Protein AF-A0A9D7U799-F1 (afdb_monomer_lite)

Sequence (284 aa):
MPNLIISINARRAFGLLGNRARGSESGRLLLNALESVISGKNPSDGIIWNCNDDTSLGSTAHAGPAIAALSMASSSGPVGGSIAGTAITVTWATSDTASSTALVAAIKANTSANRKVTATNMAMRVTLASVTAGQFIDICNTRFTAMSGTPVEYGQFDISGNDTADALSLATAINRHPSMAMRYRALSSAGLVYVFPTTDRSGNVSGTKFEAITNPGGFATFTINTAVLTAGAVTAVIAAVPGDIGTEVRLTASGINVTAVTNGTAGFLGLATGGGILPQFLLP

Radius of gyration: 21.28 Å; chains: 1; bounding box: 63×51×46 Å

pLDDT: mean 71.94, std 21.37, range [23.75, 97.5]

Foldseek 3Di:
DWDKDKDWAFPDDDPPPDPPDDDPRVVVVVVVVVVCPVVVVTDTPDIDIDTDPQAFPPFDFDFFWFKWKKFFDPFAAWWFWAFLNRDQTDGDDPDLLVRLVVSQVRQCPDPVRVVWKHKDQWKWKKFAAPDDFQFWKQALNQIAGEDDDDDGDQNYFHPVDHLQNRLLRVQLSQCRHPVRVHQWHWATAPRMIIIDGRDDDDQPPPDDSRFFIDRPVPDPSMDGPGGGTDGDSMMMITTPFTDDSRQGRQTDIDGDRIDISDPGGSHPSPVHPHHDDDPPPPDD

Secondary structure (DSSP, 8-state):
--EEEEEEEESSPPP---TT--THHHHHHHHHHHHHHHTTSS-EEEEEEEEE----SSS-PPP---EEEEEEEEEEEEEEEEETTEEEEEE--SSHHHHHHHHHHHHHH-TTTTTTEEEEEEEEEEEE-S--TT-EEEETTEEEEEESSS--STTEEE-SS-HHHHHHHHHHHHHH-TTTTTTEEEEEETTEEEEEESS---TT--S-GGGBEE-TT--TTEEEEEEEEEEEEEEEEEESSSSTTS----EEEEEEEEEESSSS----SS-S------------

Structure (mmCIF, N/CA/C/O backbone):
data_AF-A0A9D7U799-F1
#
_entry.id   AF-A0A9D7U799-F1
#
loop_
_atom_site.group_PDB
_atom_site.id
_atom_site.type_symbol
_atom_site.label_atom_id
_atom_site.label_alt_id
_atom_site.label_comp_id
_atom_site.label_asym_id
_atom_site.label_entity_id
_atom_site.label_seq_id
_atom_site.pdbx_PDB_ins_code
_atom_site.Cartn_x
_atom_site.Cartn_y
_atom_site.Cartn_z
_atom_site.occupancy
_atom_site.B_iso_or_equiv
_atom_site.auth_seq_id
_atom_site.auth_comp_id
_atom_site.auth_asym_id
_atom_site.auth_atom_id
_atom_site.pdbx_PDB_model_num
ATOM 1 N N . MET A 1 1 ? 28.474 2.130 -0.287 1.00 31.95 1 MET A N 1
ATOM 2 C CA . MET A 1 1 ? 28.063 3.263 0.574 1.00 31.95 1 MET A CA 1
ATOM 3 C C . MET A 1 1 ? 27.238 4.180 -0.305 1.00 31.95 1 MET A C 1
ATOM 5 O O . MET A 1 1 ? 27.734 4.481 -1.384 1.00 31.95 1 MET A O 1
ATOM 9 N N . PRO A 1 2 ? 26.010 4.563 0.079 1.00 35.88 2 PRO A N 1
ATOM 10 C CA . PRO A 1 2 ? 25.218 5.470 -0.736 1.00 35.88 2 PRO A CA 1
ATOM 11 C C . PRO A 1 2 ? 25.961 6.800 -0.858 1.00 35.88 2 PRO A C 1
ATOM 13 O O . PRO A 1 2 ? 26.297 7.430 0.148 1.00 35.88 2 PRO A O 1
ATOM 16 N N . ASN A 1 3 ? 26.254 7.197 -2.091 1.00 38.88 3 ASN A N 1
ATOM 17 C CA . ASN A 1 3 ? 26.921 8.458 -2.363 1.00 38.88 3 ASN A CA 1
ATOM 18 C C . ASN A 1 3 ? 25.848 9.524 -2.569 1.00 38.88 3 ASN A C 1
ATOM 20 O O . ASN A 1 3 ? 25.065 9.484 -3.520 1.00 38.88 3 ASN A O 1
ATOM 24 N N . LEU A 1 4 ? 25.804 10.479 -1.644 1.00 39.19 4 LEU A N 1
ATOM 25 C CA . LEU A 1 4 ? 24.999 11.682 -1.778 1.00 39.19 4 LEU A CA 1
ATOM 26 C C . LEU A 1 4 ? 25.782 12.693 -2.617 1.00 39.19 4 LEU A C 1
ATOM 28 O O . LEU A 1 4 ? 26.724 13.309 -2.119 1.00 39.19 4 LEU A O 1
ATOM 32 N N . ILE A 1 5 ? 25.389 12.865 -3.880 1.00 47.06 5 ILE A N 1
ATOM 33 C CA . ILE A 1 5 ? 25.956 13.895 -4.753 1.00 47.06 5 ILE A CA 1
ATOM 34 C C . ILE A 1 5 ? 24.930 15.014 -4.878 1.00 47.06 5 ILE A C 1
ATOM 36 O O . ILE A 1 5 ? 23.844 14.841 -5.435 1.00 47.06 5 ILE A O 1
ATOM 40 N N . ILE A 1 6 ? 25.290 16.175 -4.341 1.00 47.44 6 ILE A N 1
ATOM 41 C CA . ILE A 1 6 ? 24.516 17.404 -4.478 1.00 47.44 6 ILE A CA 1
ATOM 42 C C . ILE A 1 6 ? 25.317 18.324 -5.387 1.00 47.44 6 ILE A C 1
ATOM 44 O O . ILE A 1 6 ? 26.397 18.789 -5.021 1.00 47.44 6 ILE A O 1
ATOM 48 N N . SER A 1 7 ? 24.791 18.566 -6.583 1.00 53.12 7 SER A N 1
ATOM 49 C CA . SER A 1 7 ? 25.391 19.477 -7.551 1.00 53.12 7 SER A CA 1
ATOM 50 C C . SER A 1 7 ? 24.577 20.761 -7.585 1.00 53.12 7 SER A C 1
ATOM 52 O O . SER A 1 7 ? 23.393 20.759 -7.926 1.00 53.12 7 SER A O 1
ATOM 54 N N . ILE A 1 8 ? 25.221 21.867 -7.218 1.00 49.84 8 ILE A N 1
ATOM 55 C CA . ILE A 1 8 ? 24.608 23.193 -7.239 1.00 49.84 8 ILE A CA 1
ATOM 56 C C . ILE A 1 8 ? 25.281 24.006 -8.337 1.00 49.84 8 ILE A C 1
ATOM 58 O O . ILE A 1 8 ? 26.472 24.303 -8.248 1.00 49.84 8 ILE A O 1
ATOM 62 N N . ASN A 1 9 ? 24.515 24.378 -9.362 1.00 46.88 9 ASN A N 1
ATOM 63 C CA . ASN A 1 9 ? 24.995 25.269 -10.409 1.00 46.88 9 ASN A CA 1
ATOM 64 C C . ASN A 1 9 ? 24.630 26.713 -10.041 1.00 46.88 9 ASN A C 1
ATOM 66 O O . ASN A 1 9 ? 23.517 27.184 -10.295 1.00 46.88 9 ASN A O 1
ATOM 70 N N . ALA A 1 10 ? 25.548 27.388 -9.352 1.00 44.78 10 ALA A N 1
ATOM 71 C CA . ALA A 1 10 ? 25.373 28.771 -8.929 1.00 44.78 10 ALA A CA 1
ATOM 72 C C . ALA A 1 10 ? 26.117 29.725 -9.866 1.00 44.78 10 ALA A C 1
ATOM 74 O O . ALA A 1 10 ? 27.271 29.493 -10.222 1.00 44.78 10 ALA A O 1
ATOM 75 N N . ARG A 1 11 ? 25.487 30.860 -10.197 1.00 36.62 11 ARG A N 1
ATOM 76 C CA . ARG A 1 11 ? 26.102 31.902 -11.043 1.00 36.62 11 ARG A CA 1
ATOM 77 C C . ARG A 1 11 ? 27.244 32.656 -10.350 1.00 36.62 11 ARG A C 1
ATOM 79 O O . ARG A 1 11 ? 27.932 33.455 -10.978 1.00 36.62 11 ARG A O 1
ATOM 86 N N . ARG A 1 12 ? 27.433 32.436 -9.046 1.00 39.09 12 ARG A N 1
ATOM 87 C CA . ARG A 1 12 ? 28.541 32.960 -8.239 1.00 39.09 12 ARG A CA 1
ATOM 88 C C . ARG A 1 12 ? 29.152 31.814 -7.445 1.00 39.09 12 ARG A C 1
ATOM 90 O O . ARG A 1 12 ? 28.419 30.967 -6.941 1.00 39.09 12 ARG A O 1
ATOM 97 N N . ALA A 1 13 ? 30.479 31.803 -7.322 1.00 46.97 13 ALA A N 1
ATOM 98 C CA . ALA A 1 13 ? 31.172 30.807 -6.518 1.00 46.97 13 ALA A CA 1
ATOM 99 C C . ALA A 1 13 ? 30.652 30.852 -5.075 1.00 46.97 13 ALA A C 1
ATOM 101 O O . ALA A 1 13 ? 30.621 31.919 -4.455 1.00 46.97 13 ALA A O 1
ATOM 102 N N . PHE A 1 14 ? 30.257 29.697 -4.537 1.00 47.00 14 PHE A N 1
ATOM 103 C CA . PHE A 1 14 ? 30.087 29.559 -3.097 1.00 47.00 14 PHE A CA 1
ATOM 104 C C . PHE A 1 14 ? 31.439 29.886 -2.461 1.00 47.00 14 PHE A C 1
ATOM 106 O O . PHE A 1 14 ? 32.456 29.306 -2.845 1.00 47.00 14 PHE A O 1
ATOM 113 N N . GLY A 1 15 ? 31.473 30.860 -1.546 1.00 50.28 15 GLY A N 1
ATOM 114 C CA . GLY A 1 15 ? 32.688 31.164 -0.790 1.00 50.28 15 GLY A CA 1
ATOM 115 C C . GLY A 1 15 ? 33.270 29.877 -0.199 1.00 50.28 15 GLY A C 1
ATOM 116 O O . GLY A 1 15 ? 32.505 28.970 0.123 1.00 50.28 15 GLY A O 1
ATOM 117 N N . LEU A 1 16 ? 34.605 29.791 -0.121 1.00 45.38 16 LEU A N 1
ATOM 118 C CA . LEU A 1 16 ? 35.361 28.600 0.291 1.00 45.38 16 LEU A CA 1
ATOM 119 C C . LEU A 1 16 ? 34.629 27.814 1.390 1.00 45.38 16 LEU A C 1
ATOM 121 O O . LEU A 1 16 ? 34.637 28.209 2.557 1.00 45.38 16 LEU A O 1
ATOM 125 N N . LEU A 1 17 ? 34.015 26.689 1.012 1.00 50.12 17 LEU A N 1
ATOM 126 C CA . LEU A 1 17 ? 33.592 25.661 1.955 1.00 50.12 17 LEU A CA 1
ATOM 127 C C . LEU A 1 17 ? 34.883 25.137 2.576 1.00 50.12 17 LEU A C 1
ATOM 129 O O . LEU A 1 17 ? 35.598 24.341 1.972 1.00 50.12 17 LEU A O 1
ATOM 133 N N . GLY A 1 18 ? 35.264 25.706 3.718 1.00 43.59 18 GLY A N 1
ATOM 134 C CA . GLY A 1 18 ? 36.540 25.404 4.345 1.00 43.59 18 GLY A CA 1
ATOM 135 C C . GLY A 1 18 ? 36.681 23.897 4.544 1.00 43.59 18 GLY A C 1
ATOM 136 O O . GLY A 1 18 ? 35.772 23.254 5.067 1.00 43.59 18 GLY A O 1
ATOM 137 N N . ASN A 1 19 ? 37.846 23.351 4.185 1.00 44.44 19 ASN A N 1
ATOM 138 C CA . ASN A 1 19 ? 38.247 21.943 4.344 1.00 44.44 19 ASN A CA 1
ATOM 139 C C . ASN A 1 19 ? 38.256 21.435 5.813 1.00 44.44 19 ASN A C 1
ATOM 141 O O . ASN A 1 19 ? 38.946 20.469 6.133 1.00 44.44 19 ASN A O 1
ATOM 145 N N . ARG A 1 20 ? 37.555 22.103 6.738 1.00 43.03 20 ARG A N 1
ATOM 146 C CA . ARG A 1 20 ? 37.563 21.840 8.182 1.00 43.03 20 ARG A CA 1
ATOM 147 C C . ARG A 1 20 ? 36.232 21.338 8.744 1.00 43.03 20 ARG A C 1
ATOM 149 O O . ARG A 1 20 ? 36.233 20.862 9.872 1.00 43.03 20 ARG A O 1
ATOM 156 N N . ALA A 1 21 ? 35.131 21.384 7.994 1.00 46.38 21 ALA A N 1
ATOM 157 C CA . ALA A 1 21 ? 33.854 20.874 8.490 1.00 46.38 21 ALA A CA 1
ATOM 158 C C . ALA A 1 21 ? 33.808 19.341 8.371 1.00 46.38 21 ALA A C 1
ATOM 160 O O . ALA A 1 21 ? 33.786 18.802 7.261 1.00 46.38 21 ALA A O 1
ATOM 161 N N . ARG A 1 22 ? 33.791 18.638 9.509 1.00 43.69 22 ARG A N 1
ATOM 162 C CA . ARG A 1 22 ? 33.537 17.191 9.602 1.00 43.69 22 ARG A CA 1
ATOM 163 C C . ARG A 1 22 ? 32.250 16.952 10.395 1.00 43.69 22 ARG A C 1
ATOM 165 O O . ARG A 1 22 ? 32.046 17.562 11.437 1.00 43.69 22 ARG A O 1
ATOM 172 N N . GLY A 1 23 ? 31.414 16.022 9.936 1.00 51.38 23 GLY A N 1
ATOM 173 C CA . GLY A 1 23 ? 30.217 15.588 10.664 1.00 51.38 23 GLY A CA 1
ATOM 174 C C . GLY A 1 23 ? 29.032 16.555 10.551 1.00 51.38 23 GLY A C 1
ATOM 175 O O . GLY A 1 23 ? 28.716 17.043 9.466 1.00 51.38 23 GLY A O 1
ATOM 176 N N . SER A 1 24 ? 28.345 16.807 11.668 1.00 47.00 24 SER A N 1
ATOM 177 C CA . SER A 1 24 ? 27.106 17.605 11.732 1.00 47.00 24 SER A CA 1
ATOM 178 C C . SER A 1 24 ? 27.268 19.039 11.213 1.00 47.00 24 SER A C 1
ATOM 180 O O . SER A 1 24 ? 26.324 19.619 10.674 1.00 47.00 24 SER A O 1
ATOM 182 N N . GLU A 1 25 ? 28.474 19.595 11.299 1.00 46.69 25 GLU A N 1
ATOM 183 C CA . GLU A 1 25 ? 28.801 20.939 10.823 1.00 46.69 25 GLU A CA 1
ATOM 184 C C . GLU A 1 25 ? 28.765 21.044 9.290 1.00 46.69 25 GLU A C 1
ATOM 186 O O . GLU A 1 25 ? 28.248 22.021 8.745 1.00 46.69 25 GLU A O 1
ATOM 191 N N . SER A 1 26 ? 29.198 19.996 8.582 1.00 50.97 26 SER A N 1
ATOM 192 C CA . SER A 1 26 ? 29.085 19.894 7.120 1.00 50.97 26 SER A CA 1
ATOM 193 C C . SER A 1 26 ? 27.617 19.842 6.683 1.00 50.97 26 SER A C 1
ATOM 195 O O . SER A 1 26 ? 27.235 20.480 5.704 1.00 50.97 26 SER A O 1
ATOM 197 N N . GLY A 1 27 ? 26.777 19.136 7.449 1.00 55.16 27 GLY A N 1
ATOM 198 C CA . GLY A 1 27 ? 25.330 19.074 7.227 1.00 55.16 27 GLY A CA 1
ATOM 199 C C . GLY A 1 27 ? 24.650 20.427 7.432 1.00 55.16 27 GLY A C 1
ATOM 200 O O . GLY A 1 27 ? 23.831 20.837 6.615 1.00 55.16 27 GLY A O 1
ATOM 201 N N . ARG A 1 28 ? 25.039 21.174 8.470 1.00 59.66 28 ARG A N 1
ATOM 202 C CA . ARG A 1 28 ? 24.504 22.518 8.740 1.00 59.66 28 ARG A CA 1
ATOM 203 C C . ARG A 1 28 ? 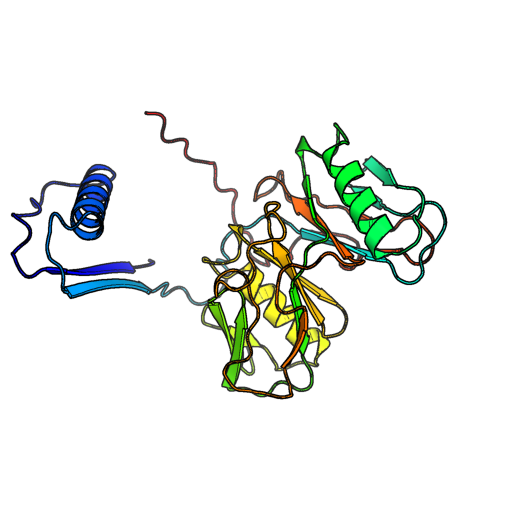24.876 23.520 7.646 1.00 59.66 28 ARG A C 1
ATOM 205 O O . ARG A 1 28 ? 24.041 24.318 7.232 1.00 59.66 28 ARG A O 1
ATOM 212 N N . LEU A 1 29 ? 26.110 23.454 7.146 1.00 61.44 29 LEU A N 1
ATOM 213 C CA . LEU A 1 29 ? 26.570 24.291 6.035 1.00 61.44 29 LEU A CA 1
ATOM 214 C C . LEU A 1 29 ? 25.841 23.964 4.728 1.00 61.44 29 LEU A C 1
ATOM 216 O O . LEU A 1 29 ? 25.443 24.880 4.011 1.00 61.44 29 LEU A O 1
ATOM 220 N N . LEU A 1 30 ? 25.611 22.679 4.451 1.00 65.44 30 LEU A N 1
ATOM 221 C CA . LEU A 1 30 ? 24.816 22.236 3.308 1.00 65.44 30 LEU A CA 1
ATOM 222 C C . LEU A 1 30 ? 23.363 22.724 3.404 1.00 65.44 30 LEU A C 1
ATOM 224 O O . LEU A 1 30 ? 22.840 23.267 2.434 1.00 65.44 30 LEU A O 1
ATOM 228 N N . LEU A 1 31 ? 22.724 22.575 4.566 1.00 69.12 31 LEU A N 1
ATOM 229 C CA . LEU A 1 31 ? 21.353 23.038 4.796 1.00 69.12 31 LEU A CA 1
ATOM 230 C C . LEU A 1 31 ? 21.233 24.554 4.608 1.00 69.12 31 LEU A C 1
ATOM 232 O O . LEU A 1 31 ? 20.351 25.001 3.881 1.00 69.12 31 LEU A O 1
ATOM 236 N N . ASN A 1 32 ? 22.170 25.332 5.156 1.00 68.06 32 ASN A N 1
ATOM 237 C CA . ASN A 1 32 ? 22.206 26.785 4.967 1.00 68.06 32 ASN A CA 1
ATOM 238 C C . ASN A 1 32 ? 22.434 27.176 3.495 1.00 68.06 32 ASN A C 1
ATOM 240 O O . ASN A 1 32 ? 21.878 28.166 3.017 1.00 68.06 32 ASN A O 1
ATOM 244 N N . ALA A 1 33 ? 23.249 26.415 2.757 1.00 64.19 33 ALA A N 1
ATOM 245 C CA . ALA A 1 33 ? 23.479 26.654 1.334 1.00 64.19 33 ALA A CA 1
ATOM 246 C C . ALA A 1 33 ? 22.220 26.365 0.500 1.00 64.19 33 ALA A C 1
ATOM 248 O O . ALA A 1 33 ? 21.862 27.175 -0.354 1.00 64.19 33 ALA A O 1
ATOM 249 N N . LEU A 1 34 ? 21.523 25.261 0.784 1.00 67.44 34 LEU A N 1
ATOM 250 C CA . LEU A 1 34 ? 20.247 24.913 0.153 1.00 67.44 34 LEU A CA 1
ATOM 251 C C . LEU A 1 34 ? 19.160 25.945 0.481 1.00 67.44 34 LEU A C 1
ATOM 253 O O . LEU A 1 34 ? 18.459 26.398 -0.420 1.00 67.44 34 LEU A O 1
ATOM 257 N N . GLU A 1 35 ? 19.063 26.384 1.736 1.00 71.19 35 GLU A N 1
ATOM 258 C CA . GLU A 1 35 ? 18.136 27.437 2.163 1.00 71.19 35 GLU A CA 1
ATOM 259 C C . GLU A 1 35 ? 18.428 28.770 1.460 1.00 71.19 35 GLU A C 1
ATOM 261 O O . GLU A 1 35 ? 17.511 29.445 0.992 1.00 71.19 35 GLU A O 1
ATOM 266 N N . SER A 1 36 ? 19.702 29.146 1.316 1.00 62.25 36 SER A N 1
ATOM 267 C CA . SER A 1 36 ? 20.110 30.358 0.592 1.00 62.25 36 SER A CA 1
ATOM 268 C C . SER A 1 36 ? 19.733 30.311 -0.894 1.00 62.25 36 SER A C 1
ATOM 270 O O . SER A 1 36 ? 19.358 31.328 -1.480 1.00 62.25 36 SER A O 1
ATOM 272 N N . VAL A 1 37 ? 19.798 29.128 -1.508 1.00 59.31 37 VAL A N 1
ATOM 273 C CA . VAL A 1 37 ? 19.367 28.927 -2.895 1.00 59.31 37 VAL A CA 1
ATOM 274 C C . VAL A 1 37 ? 17.838 28.980 -3.018 1.00 59.31 37 VAL A C 1
ATOM 276 O O . VAL A 1 37 ? 17.324 29.716 -3.857 1.00 59.31 37 VAL A O 1
ATOM 279 N N . ILE A 1 38 ? 17.096 28.277 -2.155 1.00 62.78 38 ILE A N 1
ATOM 280 C CA . ILE A 1 38 ? 15.619 28.257 -2.167 1.00 62.78 38 ILE A CA 1
ATOM 281 C C . ILE A 1 38 ? 15.034 29.644 -1.867 1.00 62.78 38 ILE A C 1
ATOM 283 O O . ILE A 1 38 ? 14.057 30.056 -2.487 1.00 62.78 38 ILE A O 1
ATOM 287 N N . SER A 1 39 ? 15.640 30.388 -0.940 1.00 67.31 39 SER A N 1
ATOM 288 C CA . SER A 1 39 ? 15.206 31.743 -0.567 1.00 67.31 39 SER A CA 1
ATOM 289 C C . SER A 1 39 ? 15.573 32.820 -1.596 1.00 67.31 39 SER A C 1
ATOM 291 O O . SER A 1 39 ? 15.293 33.996 -1.369 1.00 67.31 39 SER A O 1
ATOM 293 N N . GLY A 1 40 ? 16.219 32.452 -2.711 1.00 57.06 40 GLY A N 1
ATOM 294 C CA . GLY A 1 40 ? 16.618 33.380 -3.772 1.00 57.06 40 GLY A CA 1
ATOM 295 C C . GLY A 1 40 ? 17.780 34.307 -3.404 1.00 57.06 40 GLY A C 1
ATOM 296 O O . GLY A 1 40 ? 18.160 35.158 -4.207 1.00 57.06 40 GLY A O 1
ATOM 297 N N . LYS A 1 41 ? 18.381 34.141 -2.216 1.00 64.06 41 LYS A N 1
ATOM 298 C CA . LYS A 1 41 ? 19.575 34.890 -1.789 1.00 64.06 41 LYS A CA 1
ATOM 299 C C . LYS A 1 41 ? 20.790 34.549 -2.651 1.00 64.06 41 LYS A C 1
ATOM 301 O O . LYS A 1 41 ? 21.628 35.416 -2.888 1.00 64.06 41 LYS A O 1
ATOM 306 N N . ASN A 1 42 ? 20.857 33.316 -3.154 1.00 60.50 42 ASN A N 1
ATOM 307 C CA . ASN A 1 42 ? 21.825 32.892 -4.159 1.00 60.50 42 ASN A CA 1
ATOM 308 C C . ASN A 1 42 ? 21.118 32.563 -5.485 1.00 60.50 42 ASN A C 1
ATOM 310 O O . ASN A 1 42 ? 20.394 31.570 -5.544 1.00 60.50 42 ASN A O 1
ATOM 314 N N . PRO A 1 43 ? 21.348 33.336 -6.563 1.00 52.38 43 PRO A N 1
ATOM 315 C CA . PRO A 1 43 ? 20.796 33.021 -7.875 1.00 52.38 43 PRO A CA 1
ATOM 316 C C . PRO A 1 43 ? 21.472 31.764 -8.445 1.00 52.38 43 PRO A C 1
ATOM 318 O O . PRO A 1 43 ? 22.646 31.786 -8.833 1.00 52.38 43 PRO A O 1
ATOM 321 N N . SER A 1 44 ? 20.723 30.664 -8.482 1.00 49.81 44 SER A N 1
ATOM 322 C CA . SER A 1 44 ? 21.126 29.391 -9.087 1.00 49.81 44 SER A CA 1
ATOM 323 C C . SER A 1 44 ? 20.233 29.054 -10.272 1.00 49.81 44 SER A C 1
ATOM 325 O O . SER A 1 44 ? 19.025 29.275 -10.202 1.00 49.81 44 SER A O 1
ATOM 327 N N . ASP A 1 45 ? 20.800 28.437 -11.303 1.00 46.28 45 ASP A N 1
ATOM 328 C CA . ASP A 1 45 ? 20.027 27.979 -12.465 1.00 46.28 45 ASP A CA 1
ATOM 329 C C . ASP A 1 45 ? 19.342 26.621 -12.222 1.00 46.28 45 ASP A C 1
ATOM 331 O O . ASP A 1 45 ? 18.429 26.244 -12.953 1.00 46.28 45 ASP A O 1
ATOM 335 N N . GLY A 1 46 ? 19.733 25.902 -11.164 1.00 45.91 46 GLY A N 1
ATOM 336 C CA . GLY A 1 46 ? 19.071 24.678 -10.718 1.00 45.91 46 GLY A CA 1
ATOM 337 C C . GLY A 1 46 ? 19.825 23.955 -9.599 1.00 45.91 46 GLY A C 1
ATOM 338 O O . GLY A 1 46 ? 21.028 24.151 -9.407 1.00 45.91 46 GLY A O 1
ATOM 339 N N . ILE A 1 47 ? 19.105 23.097 -8.873 1.00 45.22 47 ILE A N 1
ATOM 340 C CA . ILE A 1 47 ? 19.662 22.116 -7.932 1.00 45.22 47 ILE A CA 1
ATOM 341 C C . ILE A 1 47 ? 19.375 20.727 -8.498 1.00 45.22 47 ILE A C 1
ATOM 343 O O . ILE A 1 47 ? 18.226 20.420 -8.820 1.00 45.22 47 ILE A O 1
ATOM 347 N N . ILE A 1 48 ? 20.404 19.884 -8.582 1.00 45.41 48 ILE A N 1
ATOM 348 C CA . ILE A 1 48 ? 20.268 18.472 -8.947 1.00 45.41 48 ILE A CA 1
ATOM 349 C C . ILE A 1 48 ? 20.760 17.638 -7.762 1.00 45.41 48 ILE A C 1
ATOM 351 O O . ILE A 1 48 ? 21.893 17.802 -7.303 1.00 45.41 48 ILE A O 1
ATOM 355 N N . TRP A 1 49 ? 19.897 16.757 -7.257 1.00 41.09 49 TRP A N 1
ATOM 356 C CA . TRP A 1 49 ? 20.244 15.783 -6.227 1.00 41.09 49 TRP A CA 1
ATOM 357 C C . TRP A 1 49 ? 20.109 14.377 -6.810 1.00 41.09 49 TRP A C 1
ATOM 359 O O . TRP A 1 49 ? 19.005 13.938 -7.128 1.00 41.09 49 TRP A O 1
ATOM 369 N N . ASN A 1 50 ? 21.239 13.668 -6.878 1.00 36.59 50 ASN A N 1
ATOM 370 C CA . ASN A 1 50 ? 21.280 12.240 -7.160 1.00 36.59 50 ASN A CA 1
ATOM 371 C C . ASN A 1 50 ? 21.715 11.479 -5.900 1.00 36.59 50 ASN A C 1
ATOM 373 O O . ASN A 1 50 ? 22.736 11.795 -5.282 1.00 36.59 50 ASN A O 1
ATOM 377 N N . CYS A 1 51 ? 20.937 10.472 -5.512 1.00 38.06 51 CYS A N 1
ATOM 378 C CA . CYS A 1 51 ? 21.363 9.460 -4.554 1.00 38.06 51 CYS A CA 1
ATOM 379 C C . CYS A 1 51 ? 21.554 8.154 -5.327 1.00 38.06 51 CYS A C 1
ATOM 381 O O . CYS A 1 51 ? 20.583 7.577 -5.806 1.00 38.06 51 CYS A O 1
ATOM 383 N N . ASN A 1 52 ? 22.805 7.721 -5.483 1.00 34.47 52 ASN A N 1
ATOM 384 C CA . ASN A 1 52 ? 23.092 6.368 -5.950 1.00 34.47 52 ASN A CA 1
ATOM 385 C C . ASN A 1 52 ? 23.317 5.496 -4.721 1.00 34.47 52 ASN A C 1
ATOM 387 O O . ASN A 1 52 ? 24.264 5.711 -3.958 1.00 34.47 52 ASN A O 1
ATOM 391 N N . ASP A 1 53 ? 22.422 4.536 -4.522 1.00 41.62 53 ASP A N 1
ATOM 392 C CA . ASP A 1 53 ? 22.643 3.428 -3.606 1.00 41.62 53 ASP A CA 1
ATOM 393 C C . ASP A 1 53 ? 23.217 2.262 -4.422 1.00 41.62 53 ASP A C 1
ATOM 395 O O . ASP A 1 53 ? 22.476 1.506 -5.038 1.00 41.62 53 ASP A O 1
ATOM 399 N N . ASP A 1 54 ? 24.549 2.145 -4.468 1.00 40.28 54 ASP A N 1
ATOM 400 C CA . ASP A 1 54 ? 25.260 1.060 -5.171 1.00 40.28 54 ASP A CA 1
ATOM 401 C C . ASP A 1 54 ? 25.157 -0.295 -4.429 1.00 40.28 54 ASP A C 1
ATOM 403 O O . ASP A 1 54 ? 25.971 -1.199 -4.638 1.00 40.28 54 ASP A O 1
ATOM 407 N N . THR A 1 55 ? 24.210 -0.453 -3.498 1.00 45.88 55 THR A N 1
ATOM 408 C CA . THR A 1 55 ? 23.966 -1.741 -2.848 1.00 45.88 55 THR A CA 1
ATOM 409 C C . THR A 1 55 ? 23.038 -2.580 -3.720 1.00 45.88 55 THR A C 1
ATOM 411 O O . THR A 1 55 ? 21.882 -2.238 -3.950 1.00 45.88 55 THR A O 1
ATOM 414 N N . SER A 1 56 ? 23.548 -3.711 -4.220 1.00 48.22 56 SER A N 1
ATOM 415 C CA . SER A 1 56 ? 22.700 -4.757 -4.795 1.00 48.22 56 SER A CA 1
ATOM 416 C C . SER A 1 56 ? 21.576 -5.074 -3.809 1.00 48.22 56 SER A C 1
ATOM 418 O O . SER A 1 56 ? 21.874 -5.247 -2.626 1.00 48.22 56 SER A O 1
ATOM 420 N N . LEU A 1 57 ? 20.333 -5.223 -4.281 1.00 54.59 57 LEU A N 1
ATOM 421 C CA . LEU A 1 57 ? 19.116 -5.466 -3.478 1.00 54.59 57 LEU A CA 1
ATOM 422 C C . LEU A 1 57 ? 19.177 -6.640 -2.463 1.00 54.59 57 LEU A C 1
ATOM 424 O O . LEU A 1 57 ? 18.228 -6.872 -1.708 1.00 54.59 57 LEU A O 1
ATOM 428 N N . GLY A 1 58 ? 20.278 -7.397 -2.447 1.00 45.34 58 GLY A N 1
ATOM 429 C CA . GLY A 1 58 ? 20.608 -8.461 -1.509 1.00 45.34 58 GLY A CA 1
ATOM 430 C C . GLY A 1 58 ? 20.773 -7.986 -0.061 1.00 45.34 58 GLY A C 1
ATOM 431 O O . GLY A 1 58 ? 21.811 -7.468 0.337 1.00 45.34 58 GLY A O 1
ATOM 432 N N . SER A 1 59 ? 19.762 -8.307 0.750 1.00 41.56 59 SER A N 1
ATOM 433 C CA . SER A 1 59 ? 19.690 -8.279 2.227 1.00 41.56 59 SER A CA 1
ATOM 434 C C . SER A 1 59 ? 19.493 -6.950 2.971 1.00 41.56 59 SER A C 1
ATOM 436 O O . SER A 1 59 ? 19.163 -7.002 4.155 1.00 41.56 59 SER A O 1
ATOM 438 N N . THR A 1 60 ? 19.573 -5.779 2.336 1.00 50.31 60 THR A N 1
ATOM 439 C CA . THR A 1 60 ? 19.384 -4.490 3.037 1.00 50.31 60 THR A CA 1
ATOM 440 C C . THR A 1 60 ? 18.184 -3.713 2.506 1.00 50.31 60 THR A C 1
ATOM 442 O O . THR A 1 60 ? 18.335 -2.683 1.860 1.00 50.31 60 THR A O 1
ATOM 445 N N . ALA A 1 61 ? 16.965 -4.190 2.775 1.00 54.22 61 ALA A N 1
ATOM 446 C CA . ALA A 1 61 ? 15.786 -3.346 2.572 1.00 54.22 61 ALA A CA 1
ATOM 447 C C . ALA A 1 61 ? 15.768 -2.197 3.585 1.00 54.22 61 ALA A C 1
ATOM 449 O O . ALA A 1 61 ? 16.141 -2.383 4.746 1.00 54.22 61 ALA A O 1
ATOM 450 N N . HIS A 1 62 ? 15.252 -1.038 3.173 1.00 57.59 62 HIS A N 1
ATOM 451 C CA . HIS A 1 62 ? 14.951 0.035 4.112 1.00 57.59 62 HIS A CA 1
ATOM 452 C C . HIS A 1 62 ? 13.953 -0.469 5.167 1.00 57.59 62 HIS A C 1
ATOM 454 O O . HIS A 1 62 ? 12.877 -0.970 4.824 1.00 57.59 62 HIS A O 1
ATOM 460 N N . ALA A 1 63 ? 14.314 -0.368 6.448 1.00 56.69 63 ALA A N 1
ATOM 461 C CA . ALA A 1 63 ? 13.438 -0.782 7.535 1.00 56.69 63 ALA A CA 1
ATOM 462 C C . ALA A 1 63 ? 12.187 0.112 7.552 1.00 56.69 63 ALA A C 1
ATOM 464 O O . ALA A 1 63 ? 12.284 1.336 7.590 1.00 56.69 63 ALA A O 1
ATOM 465 N N . GLY A 1 64 ? 11.008 -0.505 7.515 1.00 61.31 64 GLY A N 1
ATOM 466 C CA . GLY A 1 64 ? 9.719 0.183 7.552 1.00 61.31 64 GLY A CA 1
ATOM 467 C C . GLY A 1 64 ? 8.746 -0.524 8.496 1.00 61.31 64 GLY A C 1
ATOM 468 O O . GLY A 1 64 ? 9.000 -1.665 8.893 1.00 61.31 64 GLY A O 1
ATOM 469 N N . PRO A 1 65 ? 7.639 0.132 8.880 1.00 72.19 65 PRO A N 1
ATOM 470 C CA . PRO A 1 65 ? 6.660 -0.463 9.779 1.00 72.19 65 PRO A CA 1
ATOM 471 C C . PRO A 1 65 ? 6.003 -1.699 9.152 1.00 72.19 65 PRO A C 1
ATOM 473 O O . PRO A 1 65 ? 5.734 -1.743 7.946 1.00 72.19 65 PRO A O 1
ATOM 476 N N . ALA A 1 66 ? 5.708 -2.705 9.977 1.00 74.50 66 ALA A N 1
ATOM 477 C CA . ALA A 1 66 ? 4.912 -3.846 9.543 1.00 74.50 66 ALA A CA 1
ATOM 478 C C . ALA A 1 66 ? 3.498 -3.394 9.147 1.00 74.50 66 ALA A C 1
ATOM 480 O O . ALA A 1 66 ? 2.960 -2.436 9.704 1.00 74.50 66 ALA A O 1
ATOM 481 N N . ILE A 1 67 ? 2.898 -4.089 8.181 1.00 79.44 67 ILE A N 1
ATOM 482 C CA . ILE A 1 67 ? 1.535 -3.828 7.717 1.00 79.44 67 ILE A CA 1
ATOM 483 C C . ILE A 1 67 ? 0.768 -5.146 7.585 1.00 79.44 67 ILE A C 1
ATOM 485 O O . ILE A 1 67 ? 1.305 -6.141 7.099 1.00 79.44 67 ILE A O 1
ATOM 489 N N . ALA A 1 68 ? -0.495 -5.126 7.994 1.00 81.44 68 ALA A N 1
ATOM 490 C CA . ALA A 1 68 ? -1.495 -6.152 7.726 1.00 81.44 68 ALA A CA 1
ATOM 491 C C . ALA A 1 68 ? -2.781 -5.483 7.238 1.00 81.44 68 ALA A C 1
ATOM 493 O O . ALA A 1 68 ? -2.949 -4.277 7.423 1.00 81.44 68 ALA A O 1
ATOM 494 N N . ALA A 1 69 ? -3.713 -6.239 6.660 1.00 86.06 69 ALA A N 1
ATOM 495 C CA . ALA A 1 69 ? -5.031 -5.689 6.360 1.00 86.06 69 ALA A CA 1
ATOM 496 C C . ALA A 1 69 ? -6.178 -6.684 6.524 1.00 86.06 69 ALA A C 1
ATOM 498 O O . ALA A 1 69 ? -6.005 -7.893 6.357 1.00 86.06 69 ALA A O 1
ATOM 499 N N . LEU A 1 70 ? -7.356 -6.139 6.824 1.00 87.88 70 LEU A N 1
ATOM 500 C CA . LEU A 1 70 ? -8.646 -6.821 6.764 1.00 87.88 70 LEU A CA 1
ATOM 501 C C . LEU A 1 70 ? -9.396 -6.335 5.530 1.00 87.88 70 LEU A C 1
ATOM 503 O O . LEU A 1 70 ? -9.630 -5.136 5.392 1.00 87.88 70 LEU A O 1
ATOM 507 N N . SER A 1 71 ? -9.789 -7.257 4.663 1.00 89.69 71 SER A N 1
ATOM 508 C CA . SER A 1 71 ? -10.707 -6.993 3.561 1.00 89.69 71 SER A CA 1
ATOM 509 C C . SER A 1 71 ? -12.117 -7.403 3.963 1.00 89.69 71 SER A C 1
ATOM 511 O O . SER A 1 71 ? -12.312 -8.479 4.533 1.00 89.69 71 SER A O 1
ATOM 513 N N . MET A 1 72 ? -13.086 -6.545 3.672 1.00 89.62 72 MET A N 1
ATOM 514 C CA . MET A 1 72 ? -14.510 -6.803 3.856 1.00 89.62 72 MET A CA 1
ATOM 515 C C . MET A 1 72 ? -15.162 -6.968 2.482 1.00 89.62 72 MET A C 1
ATOM 517 O O . MET A 1 72 ? -14.923 -6.155 1.588 1.00 89.62 72 MET A O 1
ATOM 521 N N . ALA A 1 73 ? -15.966 -8.015 2.310 1.00 89.25 73 ALA A N 1
ATOM 522 C CA . ALA A 1 73 ? -16.680 -8.258 1.059 1.00 89.25 73 ALA A CA 1
ATOM 523 C C . ALA A 1 73 ? -18.085 -8.803 1.328 1.00 89.25 73 ALA A C 1
ATOM 525 O O . ALA A 1 73 ? -18.259 -9.988 1.590 1.00 89.25 73 ALA A O 1
ATOM 526 N N . SER A 1 74 ? -19.104 -7.949 1.239 1.00 87.88 74 SER A N 1
ATOM 527 C CA . SER A 1 74 ? -20.479 -8.270 1.656 1.00 87.88 74 SER A CA 1
ATOM 528 C C . SER A 1 74 ? -20.525 -8.759 3.106 1.00 87.88 74 SER A C 1
ATOM 530 O O . SER A 1 74 ? -21.096 -9.809 3.417 1.00 87.88 74 SER A O 1
ATOM 532 N N . SER A 1 75 ? -19.834 -8.038 3.987 1.00 86.94 75 SER A N 1
ATOM 533 C CA . SER A 1 75 ? -19.752 -8.395 5.400 1.00 86.94 75 SER A CA 1
ATOM 534 C C . SER A 1 75 ? -21.063 -8.096 6.137 1.00 86.94 75 SER A C 1
ATOM 536 O O . SER A 1 75 ? -21.937 -7.398 5.626 1.00 86.94 75 SER A O 1
ATOM 538 N N . SER A 1 76 ? -21.260 -8.697 7.310 1.00 88.00 76 SER A N 1
ATOM 539 C CA . SER A 1 76 ? -22.432 -8.439 8.159 1.00 88.00 76 SER A CA 1
ATOM 540 C C . SER A 1 76 ? -22.157 -8.793 9.621 1.00 88.00 76 SER A C 1
ATOM 542 O O . SER A 1 76 ? -21.241 -9.558 9.929 1.00 88.00 76 SER A O 1
ATOM 544 N N . GLY A 1 77 ? -22.961 -8.233 10.532 1.00 89.12 77 GLY A N 1
ATOM 545 C CA . GLY A 1 77 ? -22.808 -8.443 11.974 1.00 89.12 77 GLY A CA 1
ATOM 546 C C . GLY A 1 77 ? -21.572 -7.735 12.548 1.00 89.12 77 GLY A C 1
ATOM 547 O O . GLY A 1 77 ? -21.179 -6.688 12.041 1.00 89.12 77 GLY A O 1
ATOM 548 N N . PRO A 1 78 ? -20.963 -8.245 13.628 1.00 86.56 78 PRO A N 1
ATOM 549 C CA . PRO A 1 78 ? -19.683 -7.738 14.113 1.00 86.56 78 PRO A CA 1
ATOM 550 C C . PRO A 1 78 ? -18.566 -8.017 13.099 1.00 86.56 78 PRO A C 1
ATOM 552 O O . PRO A 1 78 ? -18.378 -9.163 12.695 1.00 86.56 78 PRO A O 1
ATOM 555 N N . VAL A 1 79 ? -17.811 -6.988 12.715 1.00 90.50 79 VAL A N 1
ATOM 556 C CA . VAL A 1 79 ? -16.685 -7.070 11.773 1.00 90.50 79 VAL A CA 1
ATOM 557 C C . VAL A 1 79 ? -15.427 -6.462 12.387 1.00 90.50 79 VAL A C 1
ATOM 559 O O . VAL A 1 79 ? -15.475 -5.415 13.035 1.00 90.50 79 VAL A O 1
ATOM 562 N N . GLY A 1 80 ? -14.280 -7.111 12.209 1.00 86.44 80 GLY A N 1
ATOM 563 C CA . GLY A 1 80 ? -13.005 -6.606 12.710 1.00 86.44 80 GLY A CA 1
ATOM 564 C C . GLY A 1 80 ? -11.955 -7.690 12.859 1.00 86.44 80 GLY A C 1
ATOM 565 O O . GLY A 1 80 ? -11.850 -8.591 12.027 1.00 86.44 80 GLY A O 1
ATOM 566 N N . GLY A 1 81 ? -11.154 -7.594 13.915 1.00 81.69 81 GLY A N 1
ATOM 567 C CA . GLY A 1 81 ? -10.126 -8.584 14.177 1.00 81.69 81 GLY A CA 1
ATOM 568 C C . GLY A 1 81 ? -9.403 -8.408 15.501 1.00 81.69 81 GLY A C 1
ATOM 569 O O . GLY A 1 81 ? -9.583 -7.421 16.211 1.00 81.69 81 GLY A O 1
ATOM 570 N N . SER A 1 82 ? -8.572 -9.386 15.848 1.00 79.62 82 SER A N 1
ATOM 571 C CA . SER A 1 82 ? -7.650 -9.255 16.978 1.00 79.62 82 SER A CA 1
ATOM 572 C C . SER A 1 82 ? -6.363 -8.584 16.522 1.00 79.62 82 SER A C 1
ATOM 574 O O . SER A 1 82 ? -5.775 -9.060 15.556 1.00 79.62 82 SER A O 1
ATOM 576 N N . ILE A 1 83 ? -5.913 -7.547 17.229 1.00 76.62 83 ILE A N 1
ATOM 577 C CA . ILE A 1 83 ? -4.646 -6.843 16.996 1.00 76.62 83 ILE A CA 1
ATOM 578 C C . ILE A 1 83 ? -3.772 -7.018 18.232 1.00 76.62 83 ILE A C 1
ATOM 580 O O . ILE A 1 83 ? -4.137 -6.557 19.312 1.00 76.62 83 ILE A O 1
ATOM 584 N N . ALA A 1 84 ? -2.633 -7.702 18.087 1.00 70.62 84 ALA A N 1
ATOM 585 C CA . ALA A 1 84 ? -1.725 -8.002 19.204 1.00 70.62 84 ALA A CA 1
ATOM 586 C C . ALA A 1 84 ? -2.458 -8.599 20.433 1.00 70.62 84 ALA A C 1
ATOM 588 O O . ALA A 1 84 ? -2.205 -8.218 21.576 1.00 70.62 84 ALA A O 1
ATOM 589 N N . GLY A 1 85 ? -3.423 -9.494 20.177 1.00 73.94 85 GLY A N 1
ATOM 590 C CA . GLY A 1 85 ? -4.253 -10.149 21.196 1.00 73.94 85 GLY A CA 1
ATOM 591 C C . GLY A 1 85 ? -5.487 -9.362 21.661 1.00 73.94 85 GLY A C 1
ATOM 592 O O . GLY A 1 85 ? -6.350 -9.936 22.318 1.00 73.94 85 GLY A O 1
ATOM 593 N N . THR A 1 86 ? -5.633 -8.083 21.301 1.00 80.25 86 THR A N 1
ATOM 594 C CA . THR A 1 86 ? -6.820 -7.279 21.634 1.00 80.25 86 THR A CA 1
ATOM 595 C C . THR A 1 86 ? -7.872 -7.395 20.535 1.00 80.25 86 THR A C 1
ATOM 597 O O . THR A 1 86 ? -7.634 -6.973 19.406 1.00 80.25 86 THR A O 1
ATOM 600 N N . ALA A 1 87 ? -9.046 -7.947 20.850 1.00 85.50 87 ALA A N 1
ATOM 601 C CA . ALA A 1 87 ? -10.172 -7.986 19.921 1.00 85.50 87 ALA A CA 1
ATOM 602 C C . ALA A 1 87 ? -10.756 -6.581 19.721 1.00 85.50 87 ALA A C 1
ATOM 604 O O . ALA A 1 87 ? -11.166 -5.925 20.679 1.00 85.50 87 ALA A O 1
ATOM 605 N N . ILE A 1 88 ? -10.798 -6.125 18.471 1.00 87.81 88 ILE A N 1
ATOM 606 C CA . ILE A 1 88 ? -11.392 -4.850 18.078 1.00 87.81 88 ILE A CA 1
ATOM 607 C C . ILE A 1 88 ? -12.371 -5.144 16.952 1.00 87.81 88 ILE A C 1
ATOM 609 O O . ILE A 1 88 ? -11.988 -5.552 15.855 1.00 87.81 88 ILE A O 1
ATOM 613 N N . THR A 1 89 ? -13.650 -4.959 17.250 1.00 91.00 89 THR A N 1
ATOM 614 C CA . THR A 1 89 ? -14.742 -5.164 16.303 1.00 91.00 89 THR A CA 1
ATOM 615 C C . THR A 1 89 ? -15.660 -3.957 16.321 1.00 91.00 89 THR A C 1
ATOM 617 O O . THR A 1 89 ? -15.738 -3.227 17.310 1.00 91.00 89 THR A O 1
ATOM 620 N N . VAL A 1 90 ? -16.338 -3.744 15.205 1.00 92.50 90 VAL A N 1
ATOM 621 C CA . VAL A 1 90 ? -17.415 -2.770 15.063 1.00 92.50 90 VAL A CA 1
ATOM 622 C C . VAL A 1 90 ? -18.637 -3.483 14.514 1.00 92.50 90 VAL A C 1
ATOM 624 O O . VAL A 1 90 ? -18.519 -4.497 13.828 1.00 92.50 90 VAL A O 1
ATOM 627 N N . THR A 1 91 ? -19.823 -2.964 14.802 1.00 93.25 91 THR A N 1
ATOM 628 C CA . THR A 1 91 ? -21.028 -3.428 14.115 1.00 93.25 91 THR A CA 1
ATOM 629 C C 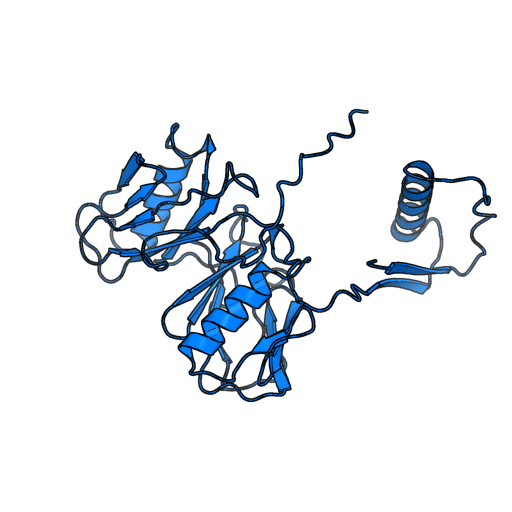. THR A 1 91 ? -20.957 -2.989 12.659 1.00 93.25 91 THR A C 1
ATOM 631 O O . THR A 1 91 ? -20.661 -1.825 12.381 1.00 93.25 91 THR A O 1
ATOM 634 N 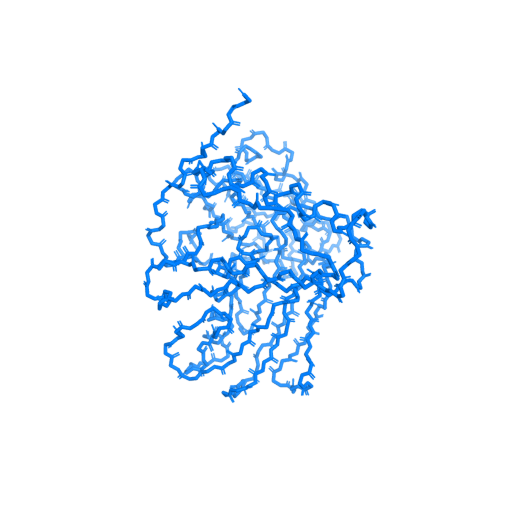N . TRP A 1 92 ? -21.229 -3.912 11.738 1.00 91.12 92 TRP A N 1
ATOM 635 C CA . TRP A 1 92 ? -21.341 -3.617 10.317 1.00 91.12 92 TRP A CA 1
ATOM 636 C C . TRP A 1 92 ? -22.322 -2.459 10.092 1.00 91.12 92 TRP A C 1
ATOM 638 O O . TRP A 1 92 ? -23.458 -2.476 10.570 1.00 91.12 92 TRP A O 1
ATOM 648 N N . ALA A 1 93 ? -21.840 -1.429 9.405 1.00 88.69 93 ALA A N 1
ATOM 649 C CA . ALA A 1 93 ? -22.600 -0.257 8.990 1.00 88.69 93 ALA A CA 1
ATOM 650 C C . ALA A 1 93 ? -23.279 -0.518 7.638 1.00 88.69 93 ALA A C 1
ATOM 652 O O . ALA A 1 93 ? -23.190 -1.600 7.103 1.00 88.69 93 ALA A O 1
ATOM 653 N N . THR A 1 94 ? -23.891 0.473 6.995 1.00 91.00 94 THR A N 1
ATOM 654 C CA . THR A 1 94 ? -24.624 0.283 5.722 1.00 91.00 94 THR A CA 1
ATOM 655 C C . THR A 1 94 ? -23.795 -0.211 4.522 1.00 91.00 94 THR A C 1
ATOM 657 O O . THR A 1 94 ? -24.365 -0.518 3.477 1.00 91.00 94 THR A O 1
ATOM 660 N N . SER A 1 95 ? -22.464 -0.257 4.626 1.00 93.56 95 SER A N 1
ATOM 661 C CA . SER A 1 95 ? -21.567 -0.780 3.588 1.00 93.56 95 SER A CA 1
ATOM 662 C C . SER A 1 95 ? -20.238 -1.254 4.178 1.00 93.56 95 SER A C 1
ATOM 664 O O . SER A 1 95 ? -19.845 -0.837 5.271 1.00 93.56 95 SER A O 1
ATOM 666 N N . ASP A 1 96 ? -19.495 -2.062 3.419 1.00 93.75 96 ASP A N 1
ATOM 667 C CA . ASP A 1 96 ? -18.144 -2.496 3.797 1.00 93.75 96 ASP A CA 1
ATOM 668 C C . ASP A 1 96 ? -17.174 -1.312 3.948 1.00 93.75 96 ASP A C 1
ATOM 670 O O . ASP A 1 96 ? -16.391 -1.263 4.893 1.00 93.75 96 ASP A O 1
ATOM 674 N N . THR A 1 97 ? -17.262 -0.303 3.073 1.00 94.25 97 THR A N 1
ATOM 675 C CA . THR A 1 97 ? -16.444 0.917 3.184 1.00 94.25 97 THR A CA 1
ATOM 676 C C . THR A 1 97 ? -16.768 1.694 4.460 1.00 94.25 97 THR A C 1
ATOM 678 O O . THR A 1 97 ? -15.854 2.119 5.165 1.00 94.25 97 THR A O 1
ATOM 681 N N . ALA A 1 98 ? -18.052 1.856 4.801 1.00 94.38 98 ALA A N 1
ATOM 682 C CA . ALA A 1 98 ? -18.454 2.531 6.038 1.00 94.38 98 ALA A CA 1
ATOM 683 C C . ALA A 1 98 ? -18.008 1.749 7.284 1.00 94.38 98 ALA A C 1
ATOM 685 O O . ALA A 1 98 ? -17.513 2.343 8.242 1.00 94.38 98 ALA A O 1
ATOM 686 N N . SER A 1 99 ? -18.116 0.420 7.243 1.00 95.12 99 SER A N 1
ATOM 687 C CA . SER A 1 99 ? -17.660 -0.472 8.312 1.00 95.12 99 SER A CA 1
ATOM 688 C C . SER A 1 99 ? -16.145 -0.412 8.498 1.00 95.12 99 SER A C 1
ATOM 690 O O . SER A 1 99 ? -15.662 -0.335 9.625 1.00 95.12 99 SER A O 1
ATOM 692 N N . SER A 1 100 ? -15.386 -0.366 7.404 1.00 93.25 100 SER A N 1
ATOM 693 C CA . SER A 1 100 ? -13.936 -0.184 7.433 1.00 93.25 100 SER A CA 1
ATOM 694 C C . SER A 1 100 ? -13.546 1.180 8.019 1.00 93.25 100 SER A C 1
ATOM 696 O O . SER A 1 100 ? -12.676 1.239 8.886 1.00 93.25 100 SER A O 1
ATOM 698 N N . THR A 1 101 ? -14.240 2.264 7.654 1.00 93.81 101 THR A N 1
ATOM 699 C CA . THR A 1 101 ? -14.036 3.589 8.272 1.00 93.81 101 THR A CA 1
ATOM 700 C C . THR A 1 101 ? -14.310 3.560 9.780 1.00 93.81 101 THR A C 1
ATOM 702 O O . THR A 1 101 ? -13.512 4.079 10.564 1.00 93.81 101 THR A O 1
ATOM 705 N N . ALA A 1 102 ? -15.403 2.920 10.209 1.00 94.06 102 ALA A N 1
ATOM 706 C CA . ALA A 1 102 ? -15.727 2.764 11.626 1.00 94.06 102 ALA A CA 1
ATOM 707 C C . ALA A 1 102 ? -14.669 1.930 12.368 1.00 94.06 102 ALA A C 1
ATOM 709 O O . ALA A 1 102 ? -14.263 2.285 13.476 1.00 94.06 102 ALA A O 1
ATOM 710 N N . LEU A 1 103 ? -14.169 0.860 11.746 1.00 92.38 103 LEU A N 1
ATOM 711 C CA . LEU A 1 103 ? -13.124 0.013 12.313 1.00 92.38 103 LEU A CA 1
ATOM 712 C C . LEU A 1 103 ? -11.800 0.770 12.477 1.00 92.38 103 LEU A C 1
ATOM 714 O O . LEU A 1 103 ? -11.166 0.663 13.524 1.00 92.38 103 LEU A O 1
ATOM 718 N N . VAL A 1 104 ? -11.402 1.579 11.490 1.00 91.75 104 VAL A N 1
ATOM 719 C CA . VAL A 1 104 ? -10.222 2.456 11.592 1.00 91.75 104 VAL A CA 1
ATOM 720 C C . VAL A 1 104 ? -10.337 3.383 12.802 1.00 91.75 104 VAL A C 1
ATOM 722 O O . VAL A 1 104 ? -9.385 3.502 13.578 1.00 91.75 104 VAL A O 1
ATOM 725 N N . ALA A 1 105 ? -11.500 4.013 12.993 1.00 92.06 105 ALA A N 1
ATOM 726 C CA . ALA A 1 105 ? -11.747 4.876 14.145 1.00 92.06 105 ALA A CA 1
ATOM 727 C C . ALA A 1 105 ? -11.678 4.094 15.469 1.00 92.06 105 ALA A C 1
ATOM 729 O O . ALA A 1 105 ? -11.033 4.549 16.415 1.00 92.06 105 ALA A O 1
ATOM 730 N N . ALA A 1 106 ? -12.263 2.893 15.524 1.00 91.56 106 ALA A N 1
ATOM 731 C CA . ALA A 1 106 ? -12.225 2.033 16.706 1.00 91.56 106 ALA A CA 1
ATOM 732 C C . ALA A 1 106 ? -10.797 1.600 17.078 1.00 91.56 106 ALA A C 1
ATOM 734 O O . ALA A 1 106 ? -10.439 1.624 18.256 1.00 91.56 106 ALA A O 1
ATOM 735 N N . ILE A 1 107 ? -9.952 1.265 16.096 1.00 88.25 107 ILE A N 1
ATOM 736 C CA . ILE A 1 107 ? -8.545 0.900 16.334 1.00 88.25 107 ILE A CA 1
ATOM 737 C C . ILE A 1 107 ? -7.767 2.083 16.920 1.00 88.25 107 ILE A C 1
ATOM 739 O O . ILE A 1 107 ? -7.032 1.916 17.891 1.00 88.25 107 ILE A O 1
ATOM 743 N N . LYS A 1 108 ? -7.963 3.288 16.375 1.00 87.50 108 LYS A N 1
ATOM 744 C CA . LYS A 1 108 ? -7.295 4.511 16.853 1.00 87.50 108 LYS A CA 1
ATOM 745 C C . LYS A 1 108 ? -7.772 4.957 18.236 1.00 87.50 108 LYS A C 1
ATOM 747 O O . LYS A 1 108 ? -6.981 5.482 19.020 1.00 87.50 108 LYS A O 1
ATOM 752 N N . ALA A 1 109 ? -9.046 4.736 18.550 1.00 88.31 109 ALA A N 1
ATOM 753 C CA . ALA A 1 109 ? -9.617 5.044 19.858 1.00 88.31 109 ALA A CA 1
ATOM 754 C C . ALA A 1 109 ? -9.243 4.008 20.935 1.00 88.31 109 ALA A C 1
ATOM 756 O O . ALA A 1 109 ? -9.292 4.312 22.127 1.00 88.31 109 ALA A O 1
ATOM 757 N N . ASN A 1 110 ? -8.860 2.788 20.544 1.00 85.25 110 ASN A N 1
ATOM 758 C CA . ASN A 1 110 ? -8.535 1.725 21.486 1.00 85.25 110 ASN A CA 1
ATOM 759 C C . ASN A 1 110 ? -7.190 1.989 22.183 1.00 85.25 110 ASN A C 1
ATOM 761 O O . ASN A 1 110 ? -6.130 1.918 21.566 1.00 85.25 110 ASN A O 1
ATOM 765 N N . THR A 1 111 ? -7.229 2.211 23.495 1.00 83.69 111 THR A N 1
ATOM 766 C CA . THR A 1 111 ? -6.063 2.562 24.327 1.00 83.69 111 THR A CA 1
ATOM 767 C C . THR A 1 111 ? -4.986 1.476 24.416 1.00 83.69 111 THR A C 1
ATOM 769 O O . THR A 1 111 ? -3.849 1.768 24.791 1.00 83.69 111 THR A O 1
ATOM 772 N N . SER A 1 112 ? -5.320 0.226 24.083 1.00 79.19 112 SER A N 1
ATOM 773 C CA . SER A 1 112 ? -4.371 -0.895 24.059 1.00 79.19 112 SER A CA 1
ATOM 774 C C . SER A 1 112 ? -3.691 -1.054 22.697 1.00 79.19 112 SER A C 1
ATOM 776 O O . SER A 1 112 ? -2.524 -1.448 22.637 1.00 79.19 112 SER A O 1
ATOM 778 N N . ALA A 1 113 ? -4.391 -0.729 21.605 1.00 76.38 113 ALA A N 1
ATOM 779 C CA . ALA A 1 113 ? -3.875 -0.862 20.243 1.00 76.38 113 ALA A CA 1
ATOM 780 C C . ALA A 1 113 ? -3.215 0.419 19.714 1.00 76.38 113 ALA A C 1
ATOM 782 O O . ALA A 1 113 ? -2.184 0.329 19.052 1.00 76.38 113 ALA A O 1
ATOM 783 N N . ASN A 1 114 ? -3.731 1.605 20.045 1.00 76.38 114 ASN A N 1
ATOM 784 C CA . ASN A 1 114 ? -3.262 2.882 19.490 1.00 76.38 114 ASN A CA 1
ATOM 785 C C . ASN A 1 114 ? -1.827 3.271 19.889 1.00 76.38 114 ASN A C 1
ATOM 787 O O . ASN A 1 114 ? -1.217 4.137 19.268 1.00 76.38 114 ASN A O 1
ATOM 791 N N . ARG A 1 115 ? -1.262 2.608 20.903 1.00 75.38 115 ARG A N 1
ATOM 792 C CA . ARG A 1 115 ? 0.152 2.737 21.289 1.00 75.38 115 ARG A CA 1
ATOM 793 C C . ARG A 1 115 ? 1.084 1.868 20.442 1.00 75.38 115 ARG A C 1
ATOM 795 O O . ARG A 1 115 ? 2.291 2.077 20.471 1.00 75.38 115 ARG A O 1
ATOM 802 N N . LYS A 1 116 ? 0.535 0.871 19.742 1.00 74.81 116 LYS A N 1
ATOM 803 C CA . LYS A 1 116 ? 1.277 -0.146 18.979 1.00 74.81 116 LYS A CA 1
ATOM 804 C C . LYS A 1 116 ? 1.093 0.016 17.476 1.00 74.81 116 LYS A C 1
ATOM 806 O O . LYS A 1 116 ? 2.026 -0.224 16.713 1.00 74.81 116 LYS A O 1
ATOM 811 N N . VAL A 1 117 ? -0.107 0.399 17.053 1.00 80.19 117 VAL A N 1
ATOM 812 C CA . VAL A 1 117 ? -0.495 0.473 15.648 1.00 80.19 117 VAL A CA 1
ATOM 813 C C . VAL A 1 117 ? -1.271 1.748 15.348 1.00 80.19 117 VAL A C 1
ATOM 815 O O . VAL A 1 117 ? -1.935 2.322 16.209 1.00 80.19 117 VAL A O 1
ATOM 818 N N . THR A 1 118 ? -1.236 2.133 14.083 1.00 84.25 118 THR A N 1
ATOM 819 C CA . THR A 1 118 ? -2.216 3.009 13.448 1.00 84.25 118 THR A CA 1
ATOM 820 C C . THR A 1 118 ? -3.018 2.209 12.420 1.00 84.25 118 THR A C 1
ATOM 822 O O . THR A 1 118 ? -2.658 1.083 12.071 1.00 84.25 118 THR A O 1
ATOM 825 N N . ALA A 1 119 ? -4.123 2.767 11.937 1.00 87.12 119 ALA A N 1
ATOM 826 C CA . ALA A 1 119 ? -4.964 2.127 10.934 1.00 87.12 119 ALA A CA 1
ATOM 827 C C . ALA A 1 119 ? -5.442 3.125 9.881 1.00 87.12 119 ALA A C 1
ATOM 829 O O . ALA A 1 119 ? -5.607 4.307 10.170 1.00 87.12 119 ALA A O 1
ATOM 830 N N . THR A 1 120 ? -5.706 2.659 8.668 1.00 89.94 120 THR A N 1
ATOM 831 C CA . THR A 1 120 ? -6.305 3.473 7.605 1.00 89.94 120 THR A CA 1
ATOM 832 C C . THR A 1 120 ? -7.067 2.593 6.628 1.00 89.94 120 THR A C 1
ATOM 834 O O . THR A 1 120 ? -6.734 1.426 6.446 1.00 89.94 120 THR A O 1
ATOM 837 N N . ASN A 1 121 ? -8.089 3.146 5.988 1.00 91.75 121 ASN A N 1
ATOM 838 C CA . ASN A 1 121 ? -8.785 2.508 4.874 1.00 91.75 121 ASN A CA 1
ATOM 839 C C . ASN A 1 121 ? -8.668 3.308 3.575 1.00 91.75 121 ASN A C 1
ATOM 841 O O . ASN A 1 121 ? -9.341 3.003 2.590 1.00 91.75 121 ASN A O 1
ATOM 845 N N . MET A 1 122 ? -7.821 4.339 3.569 1.00 91.12 122 MET A N 1
ATOM 846 C CA . MET A 1 122 ? -7.505 5.101 2.372 1.00 91.12 122 MET A CA 1
ATOM 847 C C . MET A 1 122 ? -6.407 4.381 1.601 1.00 91.12 122 MET A C 1
ATOM 849 O O . MET A 1 122 ? -5.302 4.206 2.112 1.00 91.12 122 MET A O 1
ATOM 853 N N . ALA A 1 123 ? -6.702 3.969 0.372 1.00 90.75 123 ALA A N 1
ATOM 854 C CA . ALA A 1 123 ? -5.753 3.228 -0.447 1.00 90.75 123 ALA A CA 1
ATOM 855 C C . ALA A 1 123 ? -5.808 3.657 -1.909 1.00 90.75 123 ALA A C 1
ATOM 857 O O . ALA A 1 123 ? -6.883 3.932 -2.444 1.00 90.75 123 ALA A O 1
ATOM 858 N N . MET A 1 124 ? -4.648 3.634 -2.558 1.00 92.94 124 MET A N 1
ATOM 859 C CA . MET A 1 124 ? -4.546 3.549 -4.014 1.00 92.94 124 MET A CA 1
ATOM 860 C C . MET A 1 124 ? -4.462 2.081 -4.425 1.00 92.94 124 MET A C 1
ATOM 862 O O . MET A 1 124 ? -4.022 1.236 -3.638 1.00 92.94 124 MET A O 1
ATOM 866 N N . ARG A 1 125 ? -4.918 1.763 -5.637 1.00 94.00 125 ARG A N 1
ATOM 867 C CA . ARG A 1 125 ? -5.052 0.378 -6.097 1.00 94.00 125 ARG A CA 1
ATOM 868 C C . ARG A 1 125 ? -4.690 0.241 -7.561 1.00 94.00 125 ARG A C 1
ATOM 870 O O . ARG A 1 125 ? -5.173 1.010 -8.397 1.00 94.00 125 ARG A O 1
ATOM 877 N N . VAL A 1 126 ? -3.907 -0.787 -7.849 1.00 96.44 126 VAL A N 1
ATOM 878 C CA . VAL A 1 126 ? -3.586 -1.219 -9.205 1.00 96.44 126 VAL A CA 1
ATOM 879 C C . VAL A 1 126 ? -3.698 -2.735 -9.303 1.00 96.44 126 VAL A C 1
ATOM 881 O O . VAL A 1 126 ? -3.268 -3.451 -8.402 1.00 96.44 126 VAL A O 1
ATOM 884 N N . TH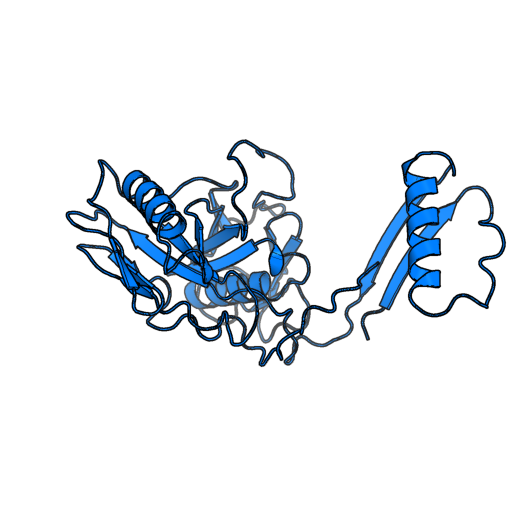R A 1 127 ? -4.279 -3.212 -10.395 1.00 96.62 127 THR A N 1
ATOM 885 C CA . THR A 1 127 ? -4.275 -4.623 -10.787 1.00 96.62 127 THR A CA 1
ATOM 886 C C . THR A 1 127 ? -3.191 -4.841 -11.834 1.00 96.62 127 THR A C 1
ATOM 888 O O . THR A 1 127 ? -3.084 -4.052 -12.779 1.00 96.62 127 THR A O 1
ATOM 891 N N . LEU A 1 128 ? -2.402 -5.898 -11.658 1.00 95.69 128 LEU A N 1
ATOM 892 C CA . LEU A 1 128 ? -1.426 -6.374 -12.630 1.00 95.69 128 LEU A CA 1
ATOM 893 C C . LEU A 1 128 ? -2.046 -7.548 -13.386 1.00 95.69 128 LEU A C 1
ATOM 895 O O . LEU A 1 128 ? -2.601 -8.450 -12.762 1.00 95.69 128 LEU A O 1
ATOM 899 N N . ALA A 1 129 ? -1.966 -7.517 -14.712 1.00 95.62 129 ALA A N 1
ATOM 900 C CA . ALA A 1 129 ? -2.455 -8.586 -15.572 1.00 95.62 129 ALA A CA 1
ATOM 901 C C . ALA A 1 129 ? -1.481 -8.804 -16.729 1.00 95.62 129 ALA A C 1
ATOM 903 O O . ALA A 1 129 ? -1.389 -7.964 -17.627 1.00 95.62 129 ALA A O 1
ATOM 904 N N . SER A 1 130 ? -0.763 -9.929 -16.708 1.00 94.25 130 SER A N 1
ATOM 905 C CA . SER A 1 130 ? 0.196 -10.334 -17.744 1.00 94.25 130 SER A CA 1
ATOM 906 C C . SER A 1 130 ? 1.218 -9.237 -18.067 1.00 94.25 130 SER A C 1
ATOM 908 O O . SER A 1 130 ? 1.430 -8.882 -19.229 1.00 94.25 130 SER A O 1
ATOM 910 N N . VAL A 1 131 ? 1.815 -8.651 -17.025 1.00 95.81 131 VAL A N 1
ATOM 911 C CA . VAL A 1 131 ? 2.827 -7.596 -17.164 1.00 95.81 131 VAL A CA 1
ATOM 912 C C . VAL A 1 131 ? 4.046 -8.159 -17.893 1.00 95.81 131 VAL A C 1
ATOM 914 O O . VAL A 1 131 ? 4.481 -9.275 -17.631 1.00 95.81 131 VAL A O 1
ATOM 917 N N . THR A 1 132 ? 4.614 -7.389 -18.819 1.00 95.81 132 THR A N 1
ATOM 918 C CA . THR A 1 132 ? 5.808 -7.800 -19.571 1.00 95.81 132 THR A CA 1
ATOM 919 C C . THR A 1 132 ? 7.037 -7.018 -19.125 1.00 95.81 132 THR A C 1
ATOM 921 O O . THR A 1 132 ? 6.939 -5.862 -18.710 1.00 95.81 132 THR A O 1
ATOM 924 N N . ALA A 1 133 ? 8.220 -7.619 -19.261 1.00 96.25 133 ALA A N 1
ATOM 925 C CA . ALA A 1 133 ? 9.474 -6.974 -18.881 1.00 96.25 133 ALA A CA 1
ATOM 926 C C . ALA A 1 133 ? 9.663 -5.639 -19.627 1.00 96.25 133 ALA A C 1
ATOM 928 O O . ALA A 1 133 ? 9.314 -5.511 -20.802 1.00 96.25 133 ALA A O 1
ATOM 929 N N . GLY A 1 134 ? 10.198 -4.638 -18.930 1.00 94.25 134 GLY A N 1
ATOM 930 C CA . GLY A 1 134 ? 10.383 -3.275 -19.432 1.00 94.25 134 GLY A CA 1
ATOM 931 C C . GLY A 1 134 ? 9.152 -2.371 -19.311 1.00 94.25 134 GLY A C 1
ATOM 932 O O . GLY A 1 134 ? 9.292 -1.156 -19.450 1.00 94.25 134 GLY A O 1
ATOM 933 N N . GLN A 1 135 ? 7.963 -2.910 -19.015 1.00 97.50 135 GLN A N 1
ATOM 934 C CA . GLN A 1 135 ? 6.809 -2.081 -18.659 1.00 97.50 135 GLN A CA 1
ATOM 935 C C . GLN A 1 135 ? 7.032 -1.417 -17.300 1.00 97.50 135 GLN A C 1
ATOM 937 O O . GLN A 1 135 ? 7.727 -1.949 -16.437 1.00 97.50 135 GLN A O 1
ATOM 942 N N . PHE A 1 136 ? 6.439 -0.246 -17.096 1.00 96.00 136 PHE A N 1
ATOM 943 C CA . PHE A 1 136 ? 6.614 0.521 -15.868 1.00 96.00 136 PHE A CA 1
ATOM 944 C C . PHE A 1 136 ? 5.337 1.227 -15.433 1.00 96.00 136 PHE A C 1
ATOM 946 O O . PHE A 1 136 ? 4.493 1.600 -16.249 1.00 96.00 136 PHE A O 1
ATOM 953 N N . ILE A 1 137 ? 5.243 1.451 -14.129 1.00 96.06 137 ILE A N 1
ATOM 954 C CA . ILE A 1 137 ? 4.182 2.206 -13.479 1.00 96.06 137 ILE A CA 1
ATOM 955 C C . ILE A 1 137 ? 4.799 3.189 -12.490 1.00 96.06 137 ILE A C 1
ATOM 957 O O . ILE A 1 137 ? 5.782 2.871 -11.822 1.00 96.06 137 ILE A O 1
ATOM 961 N N . ASP A 1 138 ? 4.227 4.382 -12.379 1.00 90.44 138 ASP A N 1
ATOM 962 C CA . ASP A 1 138 ? 4.669 5.359 -11.393 1.00 90.44 138 ASP A CA 1
ATOM 963 C C . ASP A 1 138 ? 3.697 5.318 -10.202 1.00 90.44 138 ASP A C 1
ATOM 965 O O . ASP A 1 138 ? 2.484 5.466 -10.352 1.00 90.44 138 ASP A O 1
ATOM 969 N N . ILE A 1 139 ? 4.225 5.108 -8.998 1.00 90.31 139 ILE A N 1
ATOM 970 C CA . ILE A 1 139 ? 3.473 5.088 -7.739 1.00 90.31 139 ILE A CA 1
ATOM 971 C C . ILE A 1 139 ? 4.069 6.166 -6.842 1.00 90.31 139 ILE A C 1
ATOM 973 O O . ILE A 1 139 ? 5.237 6.090 -6.460 1.00 90.31 139 ILE A O 1
ATOM 977 N N . CYS A 1 140 ? 3.279 7.187 -6.514 1.00 83.31 140 CYS A N 1
ATOM 978 C CA . CYS A 1 140 ? 3.694 8.309 -5.668 1.00 83.31 140 CYS A CA 1
ATOM 979 C C . CYS A 1 140 ? 5.001 8.969 -6.148 1.00 83.31 140 CYS A C 1
ATOM 981 O O . CYS A 1 140 ? 5.925 9.195 -5.363 1.00 83.31 140 CYS A O 1
ATOM 983 N N . ASN A 1 141 ? 5.080 9.262 -7.451 1.00 80.06 141 ASN A N 1
ATOM 984 C CA . ASN A 1 141 ? 6.241 9.860 -8.125 1.00 80.06 141 ASN A CA 1
ATOM 985 C C . ASN A 1 141 ? 7.513 8.988 -8.101 1.00 80.06 141 ASN A C 1
ATOM 987 O O . ASN A 1 141 ? 8.612 9.492 -8.323 1.00 80.06 141 ASN A O 1
ATOM 991 N N . THR A 1 142 ? 7.375 7.690 -7.829 1.00 82.12 142 THR A N 1
ATOM 992 C CA . THR A 1 142 ? 8.459 6.706 -7.905 1.00 82.12 142 THR A CA 1
ATOM 993 C C . THR A 1 142 ? 8.139 5.704 -9.004 1.00 82.12 142 THR A C 1
ATOM 995 O O . THR A 1 142 ? 7.046 5.140 -9.017 1.00 82.12 142 THR A O 1
ATOM 998 N N . ARG A 1 143 ? 9.078 5.485 -9.925 1.00 90.19 143 ARG A N 1
ATOM 999 C CA . ARG A 1 143 ? 8.909 4.528 -11.019 1.00 90.19 143 ARG A CA 1
ATOM 1000 C C . ARG A 1 143 ? 9.221 3.112 -10.557 1.00 90.19 143 ARG A C 1
ATOM 1002 O O . ARG A 1 143 ? 10.270 2.878 -9.964 1.00 90.19 143 ARG A O 1
ATOM 1009 N N . PHE A 1 144 ? 8.331 2.187 -10.896 1.00 93.12 144 PHE A N 1
ATOM 1010 C CA . PHE A 1 144 ? 8.522 0.755 -10.745 1.00 93.12 144 PHE A CA 1
ATOM 1011 C C . PHE A 1 144 ? 8.516 0.084 -12.118 1.00 93.12 144 PHE A C 1
ATOM 1013 O O . PHE A 1 144 ? 7.529 0.179 -12.845 1.00 93.12 144 PHE A O 1
ATOM 1020 N N . THR A 1 145 ? 9.609 -0.584 -12.469 1.00 95.56 145 THR A N 1
ATOM 1021 C CA . THR A 1 145 ? 9.841 -1.241 -13.756 1.00 95.56 145 THR A CA 1
ATOM 1022 C C . THR A 1 145 ? 9.796 -2.755 -13.584 1.00 95.56 145 THR A C 1
ATOM 1024 O O . THR A 1 145 ? 10.481 -3.320 -12.729 1.00 95.56 145 THR A O 1
ATOM 1027 N N . ALA A 1 146 ? 8.998 -3.409 -14.419 1.00 96.31 146 ALA A N 1
ATOM 1028 C CA . ALA A 1 146 ? 8.895 -4.854 -14.495 1.00 96.31 146 ALA A CA 1
ATOM 1029 C C . ALA A 1 146 ? 10.159 -5.451 -15.117 1.00 96.31 146 ALA A C 1
ATOM 1031 O O . ALA A 1 146 ? 10.628 -4.995 -16.164 1.00 96.31 146 ALA A O 1
ATOM 1032 N N . MET A 1 147 ? 10.675 -6.516 -14.522 1.00 95.19 147 MET A N 1
ATOM 1033 C CA . MET A 1 147 ? 11.773 -7.302 -15.074 1.00 95.19 147 MET A CA 1
ATOM 1034 C C . MET A 1 147 ? 11.550 -8.787 -14.818 1.00 95.19 147 MET A C 1
ATOM 1036 O O . MET A 1 147 ? 10.806 -9.156 -13.923 1.00 95.19 147 MET A O 1
ATOM 1040 N N . SER A 1 148 ? 12.211 -9.647 -15.586 1.00 93.81 148 SER A N 1
ATOM 1041 C CA . SER A 1 148 ? 12.191 -11.086 -15.322 1.00 93.81 148 SER A CA 1
ATOM 1042 C C . SER A 1 148 ? 13.420 -11.482 -14.508 1.00 93.81 148 SER A C 1
ATOM 1044 O O . SER A 1 148 ? 14.547 -11.226 -14.937 1.00 93.81 148 SER A O 1
ATOM 1046 N N . GLY A 1 149 ? 13.207 -12.153 -13.379 1.00 88.44 149 GLY A N 1
ATOM 1047 C CA . GLY A 1 149 ? 14.253 -12.636 -12.480 1.00 88.44 149 GLY A CA 1
ATOM 1048 C C . GLY A 1 149 ? 14.467 -11.737 -11.261 1.00 88.44 149 GLY A C 1
ATOM 1049 O O . GLY A 1 149 ? 13.687 -10.834 -10.976 1.00 88.44 149 GLY A O 1
ATOM 1050 N N . THR A 1 150 ? 15.546 -11.990 -10.518 1.00 85.88 150 THR A N 1
ATOM 1051 C CA . THR A 1 150 ? 15.814 -11.316 -9.240 1.00 85.88 150 THR A CA 1
ATOM 1052 C C . THR A 1 150 ? 16.068 -9.813 -9.424 1.00 85.88 150 THR A C 1
ATOM 1054 O O . THR A 1 150 ? 17.054 -9.458 -10.073 1.00 85.88 150 THR A O 1
ATOM 1057 N N . PRO A 1 151 ? 15.261 -8.926 -8.806 1.00 85.19 151 PRO A N 1
ATOM 1058 C CA . PRO A 1 151 ? 15.484 -7.485 -8.856 1.00 85.19 151 PRO A CA 1
ATOM 1059 C C . PRO A 1 151 ? 16.819 -7.093 -8.228 1.00 85.19 151 PRO A C 1
ATOM 1061 O O . PRO A 1 151 ? 17.141 -7.535 -7.121 1.00 85.19 151 PRO A O 1
ATOM 1064 N N . VAL A 1 152 ? 17.579 -6.249 -8.923 1.00 79.75 152 VAL A N 1
ATOM 1065 C CA . VAL A 1 152 ? 18.908 -5.790 -8.483 1.00 79.75 152 VAL A CA 1
ATOM 1066 C C . VAL A 1 152 ? 18.920 -4.319 -8.072 1.00 79.75 152 VAL A C 1
ATOM 1068 O O . VAL A 1 152 ? 19.750 -3.947 -7.244 1.00 79.75 152 VAL A O 1
ATOM 1071 N N . GLU A 1 153 ? 17.972 -3.519 -8.570 1.00 77.50 153 GLU A N 1
ATOM 1072 C CA . GLU A 1 153 ? 17.838 -2.084 -8.281 1.00 77.50 153 GLU A CA 1
ATOM 1073 C C . GLU A 1 153 ? 16.514 -1.740 -7.586 1.00 77.50 153 GLU A C 1
ATOM 1075 O O . GLU A 1 153 ? 15.475 -2.379 -7.790 1.00 77.50 153 GLU A O 1
ATOM 1080 N N . TYR A 1 154 ? 16.527 -0.675 -6.779 1.00 81.38 154 TYR A N 1
ATOM 1081 C CA . TYR A 1 154 ? 15.289 -0.101 -6.260 1.00 81.38 154 TYR A CA 1
ATOM 1082 C C . TYR A 1 154 ? 14.391 0.359 -7.408 1.00 81.38 154 TYR A C 1
ATOM 1084 O O . TYR A 1 154 ? 14.851 0.947 -8.381 1.00 81.38 154 TYR A O 1
ATOM 1092 N N . GLY A 1 155 ? 13.091 0.098 -7.277 1.00 81.19 155 GLY A N 1
ATOM 1093 C CA . GLY A 1 155 ? 12.144 0.375 -8.352 1.00 81.19 155 GLY A CA 1
ATOM 1094 C C . GLY A 1 155 ? 12.075 -0.739 -9.395 1.00 81.19 155 GLY A C 1
ATOM 1095 O O . GLY A 1 155 ? 11.360 -0.586 -10.370 1.00 81.19 155 GLY A O 1
ATOM 1096 N N . GLN A 1 156 ? 12.742 -1.878 -9.212 1.00 88.44 156 GLN A N 1
ATOM 1097 C CA . GLN A 1 156 ? 12.492 -3.071 -10.023 1.00 88.44 156 GLN A CA 1
ATOM 1098 C C . GLN A 1 156 ? 11.574 -4.052 -9.288 1.00 88.44 156 GLN A C 1
ATOM 1100 O O . GLN A 1 156 ? 11.640 -4.184 -8.062 1.00 88.44 156 GLN A O 1
ATOM 1105 N N . PHE A 1 157 ? 10.730 -4.760 -10.036 1.00 91.50 157 PHE A N 1
ATOM 1106 C CA . PHE A 1 157 ? 9.965 -5.895 -9.528 1.00 91.50 157 PHE A CA 1
ATOM 1107 C C . PHE A 1 157 ? 9.983 -7.053 -10.529 1.00 91.50 157 PHE A C 1
ATOM 1109 O O . PHE A 1 157 ? 9.924 -6.847 -11.740 1.00 91.50 157 PHE A O 1
ATOM 1116 N N . ASP A 1 158 ? 10.102 -8.265 -9.995 1.00 93.31 158 ASP A N 1
ATOM 1117 C CA . ASP A 1 158 ? 10.082 -9.517 -10.748 1.00 93.31 158 ASP A CA 1
ATOM 1118 C C . ASP A 1 158 ? 8.676 -9.840 -11.272 1.00 93.31 158 ASP A C 1
ATOM 1120 O O . ASP A 1 158 ? 7.710 -9.728 -10.513 1.00 93.31 158 ASP A O 1
ATOM 1124 N N . ILE A 1 159 ? 8.607 -10.266 -12.533 1.00 96.12 159 ILE A N 1
ATOM 1125 C CA . ILE A 1 159 ? 7.420 -10.756 -13.246 1.00 96.12 159 ILE A CA 1
ATOM 1126 C C . ILE A 1 159 ? 7.595 -12.190 -13.780 1.00 96.12 159 ILE A C 1
ATOM 1128 O O . ILE A 1 159 ? 6.936 -12.611 -14.726 1.00 96.12 159 ILE A O 1
ATOM 1132 N N . SER A 1 160 ? 8.553 -12.947 -13.239 1.00 92.94 160 SER A N 1
ATOM 1133 C CA . SER A 1 160 ? 8.811 -14.335 -13.648 1.00 92.94 160 SER A CA 1
ATOM 1134 C C . SER A 1 160 ? 7.713 -15.323 -13.218 1.00 92.94 160 SER A C 1
ATOM 1136 O O . SER A 1 160 ? 7.767 -16.501 -13.581 1.00 92.94 160 SER A O 1
ATOM 1138 N N . GLY A 1 161 ? 6.734 -14.863 -12.432 1.00 90.81 161 GLY A N 1
ATOM 1139 C CA . GLY A 1 161 ? 5.648 -15.665 -11.887 1.00 90.81 161 GLY A CA 1
ATOM 1140 C C . GLY A 1 161 ? 4.319 -15.487 -12.625 1.00 90.81 161 GLY A C 1
ATOM 1141 O O . GLY A 1 161 ? 4.261 -15.292 -13.832 1.00 90.81 161 GLY A O 1
ATOM 1142 N N . ASN A 1 162 ? 3.225 -15.641 -11.877 1.00 93.44 162 ASN A N 1
ATOM 1143 C CA . ASN A 1 162 ? 1.880 -15.289 -12.329 1.00 93.44 162 ASN A CA 1
ATOM 1144 C C . ASN A 1 162 ? 1.493 -13.898 -11.803 1.00 93.44 162 ASN A C 1
ATOM 1146 O O . ASN A 1 162 ? 2.133 -13.389 -10.888 1.00 93.44 162 ASN A O 1
ATOM 1150 N N . ASP A 1 163 ? 0.369 -13.346 -12.264 1.00 93.12 163 ASP A N 1
ATOM 1151 C CA . ASP A 1 163 ? -0.124 -12.021 -11.845 1.00 93.12 163 ASP A CA 1
ATOM 1152 C C . ASP A 1 163 ? -0.152 -11.813 -10.314 1.00 93.12 163 ASP A C 1
ATOM 1154 O O . ASP A 1 163 ? 0.090 -10.717 -9.807 1.00 93.12 163 ASP A O 1
ATOM 1158 N N . THR A 1 164 ? -0.421 -12.873 -9.540 1.00 89.88 164 THR A N 1
ATOM 1159 C CA . THR A 1 164 ? -0.399 -12.807 -8.069 1.00 89.88 164 THR A CA 1
ATOM 1160 C C . THR A 1 164 ? 1.020 -12.678 -7.513 1.00 89.88 164 THR A C 1
ATOM 1162 O O . THR A 1 164 ? 1.236 -11.904 -6.576 1.00 89.88 164 THR A O 1
ATOM 1165 N N . ALA A 1 165 ? 1.983 -13.409 -8.074 1.00 89.00 165 ALA A N 1
ATOM 1166 C CA . ALA A 1 165 ? 3.396 -13.284 -7.735 1.00 89.00 165 ALA A CA 1
ATOM 1167 C C . ALA A 1 165 ? 3.953 -11.915 -8.158 1.00 89.00 165 ALA A C 1
ATOM 1169 O O . ALA A 1 165 ? 4.663 -11.289 -7.372 1.00 89.00 165 ALA A O 1
ATOM 1170 N N . ASP A 1 166 ? 3.556 -11.408 -9.324 1.00 92.19 166 ASP A N 1
ATOM 1171 C CA . ASP A 1 166 ? 3.962 -10.095 -9.834 1.00 92.19 166 ASP A CA 1
ATOM 1172 C C . ASP A 1 166 ? 3.472 -8.975 -8.907 1.00 92.19 166 ASP A C 1
ATOM 1174 O O . ASP A 1 166 ? 4.229 -8.080 -8.524 1.00 92.19 166 ASP A O 1
ATOM 1178 N N . ALA A 1 167 ? 2.212 -9.051 -8.462 1.00 91.19 167 ALA A N 1
ATOM 1179 C CA . ALA A 1 167 ? 1.654 -8.110 -7.496 1.00 91.19 167 ALA A CA 1
ATOM 1180 C C . ALA A 1 167 ? 2.384 -8.165 -6.143 1.00 91.19 167 ALA A C 1
ATOM 1182 O O . ALA A 1 167 ? 2.662 -7.122 -5.545 1.00 91.19 167 ALA A O 1
ATOM 1183 N N . LEU A 1 168 ? 2.729 -9.362 -5.657 1.00 88.25 168 LEU A N 1
ATOM 1184 C CA . LEU A 1 168 ? 3.521 -9.527 -4.431 1.00 88.25 168 LEU A CA 1
ATOM 1185 C C . LEU A 1 168 ? 4.925 -8.933 -4.581 1.00 88.25 168 LEU A C 1
ATOM 1187 O O . LEU A 1 168 ? 5.428 -8.269 -3.668 1.00 88.25 168 LEU A O 1
ATOM 1191 N N . SER A 1 169 ? 5.543 -9.145 -5.736 1.00 89.50 169 SER A N 1
ATOM 1192 C CA . SER A 1 169 ? 6.851 -8.613 -6.096 1.00 89.50 169 SER A CA 1
ATOM 1193 C C . SER A 1 169 ? 6.840 -7.081 -6.143 1.00 89.50 169 SER A C 1
ATOM 1195 O O . SER A 1 169 ? 7.673 -6.440 -5.498 1.00 89.50 169 SER A O 1
ATOM 1197 N N . LEU A 1 170 ? 5.827 -6.471 -6.771 1.00 91.88 170 LEU A N 1
ATOM 1198 C CA . LEU A 1 170 ? 5.641 -5.018 -6.779 1.00 91.88 170 LEU A CA 1
ATOM 1199 C C . LEU A 1 170 ? 5.377 -4.461 -5.373 1.00 91.88 170 LEU A C 1
ATOM 1201 O O . LEU A 1 170 ? 6.007 -3.483 -4.970 1.00 91.88 170 LEU A O 1
ATOM 1205 N N . ALA A 1 171 ? 4.489 -5.082 -4.590 1.00 89.88 171 ALA A N 1
ATOM 1206 C CA . ALA A 1 171 ? 4.233 -4.663 -3.209 1.00 89.88 171 ALA A CA 1
ATOM 1207 C C . ALA A 1 171 ? 5.515 -4.712 -2.361 1.00 89.88 171 ALA A C 1
ATOM 1209 O O . ALA A 1 171 ? 5.800 -3.804 -1.575 1.00 89.88 171 ALA A O 1
ATOM 1210 N N . THR A 1 172 ? 6.330 -5.744 -2.570 1.00 84.00 172 THR A N 1
ATOM 1211 C CA . THR A 1 172 ? 7.642 -5.879 -1.941 1.00 84.00 172 THR A CA 1
ATOM 1212 C C . THR A 1 172 ? 8.594 -4.773 -2.395 1.00 84.00 172 THR A C 1
ATOM 1214 O O . THR A 1 172 ? 9.229 -4.147 -1.548 1.00 84.00 172 THR A O 1
ATOM 1217 N N . ALA A 1 173 ? 8.663 -4.467 -3.692 1.00 84.06 173 ALA A N 1
ATOM 1218 C CA . ALA A 1 173 ? 9.489 -3.383 -4.221 1.00 84.06 173 ALA A CA 1
ATOM 1219 C C . ALA A 1 173 ? 9.110 -2.023 -3.606 1.00 84.06 173 ALA A C 1
ATOM 1221 O O . ALA A 1 173 ? 9.990 -1.292 -3.146 1.00 84.06 173 ALA A O 1
ATOM 1222 N N . ILE A 1 174 ? 7.811 -1.716 -3.496 1.00 86.31 174 ILE A N 1
ATOM 1223 C CA . ILE A 1 174 ? 7.310 -0.495 -2.840 1.00 86.31 174 ILE A CA 1
ATOM 1224 C C . ILE A 1 174 ? 7.751 -0.445 -1.374 1.00 86.31 174 ILE A C 1
ATOM 1226 O O . ILE A 1 174 ? 8.272 0.569 -0.912 1.00 86.31 174 ILE A O 1
ATOM 1230 N N . ASN A 1 175 ? 7.580 -1.548 -0.644 1.00 82.12 175 ASN A N 1
ATOM 1231 C CA . ASN A 1 175 ? 7.898 -1.629 0.782 1.00 82.12 175 ASN A CA 1
ATOM 1232 C C . ASN A 1 175 ? 9.393 -1.531 1.099 1.00 82.12 175 ASN A C 1
ATOM 1234 O O . ASN A 1 175 ? 9.733 -1.240 2.248 1.00 82.12 175 ASN A O 1
ATOM 1238 N N . ARG A 1 176 ? 10.264 -1.799 0.120 1.00 75.25 176 ARG A N 1
ATOM 1239 C CA . ARG A 1 176 ? 11.725 -1.696 0.247 1.00 75.25 176 ARG A CA 1
ATOM 1240 C C . ARG A 1 176 ? 12.268 -0.348 -0.226 1.00 75.25 176 ARG A C 1
ATOM 1242 O O . ARG A 1 176 ? 13.379 0.005 0.154 1.00 75.25 176 ARG A O 1
ATOM 1249 N N . HIS A 1 177 ? 11.514 0.391 -1.042 1.00 74.00 177 HIS A N 1
ATOM 1250 C CA . HIS A 1 177 ? 12.003 1.605 -1.687 1.00 74.00 177 HIS A CA 1
ATOM 1251 C C . HIS A 1 177 ? 12.220 2.751 -0.669 1.00 74.00 177 HIS A C 1
ATOM 1253 O O . HIS A 1 177 ? 11.270 3.113 0.034 1.00 74.00 177 HIS A O 1
ATOM 1259 N N . PRO A 1 178 ? 13.409 3.388 -0.604 1.00 72.44 178 PRO A N 1
ATOM 1260 C CA . PRO A 1 178 ? 13.733 4.400 0.412 1.00 72.44 178 PRO A CA 1
ATOM 1261 C C . PRO A 1 178 ? 12.799 5.620 0.436 1.00 72.44 178 PRO A C 1
ATOM 1263 O O . PRO A 1 178 ? 12.495 6.150 1.502 1.00 72.44 178 PRO A O 1
ATOM 1266 N N . SER A 1 179 ? 12.292 6.062 -0.722 1.00 72.19 179 SER A N 1
ATOM 1267 C CA . SER A 1 179 ? 11.329 7.180 -0.788 1.00 72.19 179 SER A CA 1
ATOM 1268 C C . SER A 1 179 ? 9.913 6.803 -0.323 1.00 72.19 179 SER A C 1
ATOM 1270 O O . SER A 1 179 ? 9.107 7.692 -0.031 1.00 72.19 179 SER A O 1
ATOM 1272 N N . MET A 1 180 ? 9.603 5.502 -0.259 1.00 75.31 180 MET A N 1
ATOM 1273 C CA . MET A 1 180 ? 8.252 4.980 -0.047 1.00 75.31 180 MET A CA 1
ATOM 1274 C C . MET A 1 180 ? 8.084 4.361 1.334 1.00 75.31 180 MET A C 1
ATOM 1276 O O . MET A 1 180 ? 7.106 4.675 1.997 1.00 75.31 180 MET A O 1
ATOM 1280 N N . ALA A 1 181 ? 9.033 3.545 1.795 1.00 69.56 181 ALA A N 1
ATOM 1281 C CA . ALA A 1 181 ? 8.869 2.622 2.921 1.00 69.56 181 ALA A CA 1
ATOM 1282 C C . ALA A 1 181 ? 8.378 3.254 4.242 1.00 69.56 181 ALA A C 1
ATOM 1284 O O . ALA A 1 181 ? 7.721 2.571 5.027 1.00 69.56 181 ALA A O 1
ATOM 1285 N N . MET A 1 182 ? 8.659 4.543 4.474 1.00 72.00 182 MET A N 1
ATOM 1286 C CA . MET A 1 182 ? 8.212 5.301 5.656 1.00 72.00 182 MET A CA 1
ATOM 1287 C C . MET A 1 182 ? 6.937 6.127 5.432 1.00 72.00 182 MET A C 1
ATOM 1289 O O . MET A 1 182 ? 6.310 6.562 6.396 1.00 72.00 182 MET A O 1
ATOM 1293 N N . ARG A 1 183 ? 6.546 6.368 4.176 1.00 77.06 183 ARG A N 1
ATOM 1294 C CA . ARG A 1 183 ? 5.384 7.193 3.789 1.00 77.06 183 ARG A CA 1
ATOM 1295 C C . ARG A 1 183 ? 4.194 6.357 3.343 1.00 77.06 183 ARG A C 1
ATOM 1297 O O . ARG A 1 183 ? 3.051 6.750 3.562 1.00 77.06 183 ARG A O 1
ATOM 1304 N N . TYR A 1 184 ? 4.479 5.231 2.705 1.00 84.12 184 TYR A N 1
ATOM 1305 C CA . TYR A 1 184 ? 3.514 4.318 2.135 1.00 84.12 184 TYR A CA 1
ATOM 1306 C C . TYR A 1 184 ? 3.918 2.881 2.420 1.00 84.12 184 TYR A C 1
ATOM 1308 O O . TYR A 1 184 ? 5.100 2.537 2.449 1.00 84.12 184 TYR A O 1
ATOM 1316 N N . ARG A 1 185 ? 2.913 2.031 2.589 1.00 86.06 185 ARG A N 1
ATOM 1317 C CA . ARG A 1 185 ? 3.071 0.587 2.708 1.00 86.06 185 ARG A CA 1
ATOM 1318 C C . ARG A 1 185 ? 2.149 -0.091 1.717 1.00 86.06 185 ARG A C 1
ATOM 1320 O O . ARG A 1 185 ? 1.011 0.338 1.528 1.00 86.06 185 ARG A O 1
ATOM 1327 N N . ALA A 1 186 ? 2.651 -1.142 1.092 1.00 88.75 186 ALA A N 1
ATOM 1328 C CA . ALA A 1 186 ? 1.928 -1.903 0.099 1.00 88.75 186 ALA A CA 1
ATOM 1329 C C . ALA A 1 186 ? 1.603 -3.315 0.585 1.00 88.75 186 ALA A C 1
ATOM 1331 O O . ALA A 1 186 ? 2.382 -3.942 1.307 1.00 88.75 186 ALA A O 1
ATOM 1332 N N . LEU A 1 187 ? 0.453 -3.816 0.149 1.00 87.06 187 LEU A N 1
ATOM 1333 C CA . LEU A 1 187 ? 0.025 -5.202 0.302 1.00 87.06 187 LEU A CA 1
ATOM 1334 C C . LEU A 1 187 ? -0.467 -5.720 -1.045 1.00 87.06 187 LEU A C 1
ATOM 1336 O O . LEU A 1 187 ? -1.082 -4.973 -1.804 1.00 87.06 187 LEU A O 1
ATOM 1340 N N . SER A 1 188 ? -0.244 -7.001 -1.317 1.00 88.81 188 SER A N 1
ATOM 1341 C CA . SER A 1 188 ? -0.769 -7.673 -2.504 1.00 88.81 188 SER A CA 1
ATOM 1342 C C . SER A 1 188 ? -1.890 -8.645 -2.148 1.00 88.81 188 SER A C 1
ATOM 1344 O O . SER A 1 188 ? -1.812 -9.331 -1.130 1.00 88.81 188 SER A O 1
ATOM 1346 N N . SER A 1 189 ? -2.898 -8.764 -3.010 1.00 84.06 189 SER A N 1
ATOM 1347 C CA . SER A 1 189 ? -3.944 -9.785 -2.913 1.00 84.06 189 SER A CA 1
ATOM 1348 C C . SER A 1 189 ? -4.469 -10.134 -4.302 1.00 84.06 189 SER A C 1
ATOM 1350 O O . SER A 1 189 ? -4.973 -9.252 -4.988 1.00 84.06 189 SER A O 1
ATOM 1352 N N . ALA A 1 190 ? -4.346 -11.402 -4.712 1.00 81.81 190 ALA A N 1
ATOM 1353 C CA . ALA A 1 190 ? -4.904 -11.937 -5.962 1.00 81.81 190 ALA A CA 1
ATOM 1354 C C . ALA A 1 190 ? -4.638 -11.071 -7.219 1.00 81.81 190 ALA A C 1
ATOM 1356 O O . ALA A 1 190 ? -5.556 -10.771 -7.975 1.00 81.81 190 ALA A O 1
ATOM 1357 N N . GLY A 1 191 ? -3.394 -10.622 -7.424 1.00 84.50 191 GLY A N 1
ATOM 1358 C CA . GLY A 1 191 ? -3.013 -9.778 -8.571 1.00 84.50 191 GLY A CA 1
ATOM 1359 C C . GLY A 1 191 ? -3.256 -8.272 -8.389 1.00 84.50 191 GLY A C 1
ATOM 1360 O O . GLY A 1 191 ? -2.839 -7.472 -9.225 1.00 84.50 191 GLY A O 1
ATOM 1361 N N . LEU A 1 192 ? -3.874 -7.852 -7.280 1.00 90.50 192 LEU A N 1
ATOM 1362 C CA . LEU A 1 192 ? -4.006 -6.444 -6.907 1.00 90.50 192 LEU A CA 1
ATOM 1363 C C . LEU A 1 192 ? -2.917 -6.022 -5.925 1.00 90.50 192 LEU A C 1
ATOM 1365 O O . LEU A 1 192 ? -2.570 -6.766 -5.008 1.00 90.50 192 LEU A O 1
ATOM 1369 N N . VAL A 1 193 ? -2.458 -4.781 -6.060 1.00 93.12 193 VAL A N 1
ATOM 1370 C CA . VAL A 1 193 ? -1.604 -4.088 -5.095 1.00 93.12 193 VAL A CA 1
ATOM 1371 C C . VAL A 1 193 ? -2.374 -2.925 -4.489 1.00 93.12 193 VAL A C 1
ATOM 1373 O O . VAL A 1 193 ? -2.855 -2.034 -5.192 1.00 93.12 193 VAL A O 1
ATOM 1376 N N . TYR A 1 194 ? -2.466 -2.932 -3.165 1.00 92.62 194 TYR A N 1
ATOM 1377 C CA . TYR A 1 194 ? -3.001 -1.848 -2.355 1.00 92.62 194 TYR A CA 1
ATOM 1378 C C . TYR A 1 194 ? -1.844 -1.030 -1.803 1.00 92.62 194 TYR A C 1
ATOM 1380 O O . TYR A 1 194 ? -0.926 -1.601 -1.219 1.00 92.62 194 TYR A O 1
ATOM 1388 N N . VAL A 1 195 ? -1.903 0.292 -1.943 1.00 92.06 195 VAL A N 1
ATOM 1389 C CA . VAL A 1 195 ? -0.905 1.220 -1.400 1.00 92.06 195 VAL A CA 1
ATOM 1390 C C . VAL A 1 195 ? -1.584 2.131 -0.389 1.00 92.06 195 VAL A C 1
ATOM 1392 O O . VAL A 1 195 ? -2.456 2.925 -0.744 1.00 92.06 195 VAL A O 1
ATOM 1395 N N . PHE A 1 196 ? -1.175 2.011 0.869 1.00 89.25 196 PHE A N 1
ATOM 1396 C CA . PHE A 1 196 ? -1.723 2.740 2.008 1.00 89.25 196 PHE A CA 1
ATOM 1397 C C . PHE A 1 196 ? -0.724 3.781 2.506 1.00 89.25 196 PHE A C 1
ATOM 1399 O O . PHE A 1 196 ? 0.479 3.508 2.512 1.00 89.25 196 PHE A O 1
ATOM 1406 N N . PRO A 1 197 ? -1.177 4.952 2.967 1.00 86.56 197 PRO A N 1
ATOM 1407 C CA . PRO A 1 197 ? -0.316 5.908 3.638 1.00 86.56 197 PRO A CA 1
ATOM 1408 C C . PRO A 1 197 ? -0.031 5.437 5.075 1.00 86.56 197 PRO A C 1
ATOM 1410 O O . PRO A 1 197 ? -0.890 4.852 5.733 1.00 86.56 197 PRO A O 1
ATOM 1413 N N . THR A 1 198 ? 1.179 5.681 5.577 1.00 78.31 198 THR A N 1
ATOM 1414 C CA . THR A 1 198 ? 1.559 5.343 6.966 1.00 78.31 198 THR A CA 1
ATOM 1415 C C . THR A 1 198 ? 0.962 6.300 7.993 1.00 78.31 198 THR A C 1
ATOM 1417 O O . THR A 1 198 ? 0.758 5.929 9.146 1.00 78.31 198 THR A O 1
ATOM 1420 N N . THR A 1 199 ? 0.657 7.526 7.576 1.00 73.19 199 THR A N 1
ATOM 1421 C CA . THR A 1 199 ? -0.046 8.534 8.365 1.00 73.19 199 THR A CA 1
ATOM 1422 C C . THR A 1 199 ? -1.334 8.926 7.661 1.00 73.19 199 THR A C 1
ATOM 1424 O O . THR A 1 199 ? -1.387 8.959 6.432 1.00 73.19 199 THR A O 1
ATOM 1427 N N . ASP A 1 200 ? -2.381 9.233 8.429 1.00 63.94 200 ASP A N 1
ATOM 1428 C CA . ASP A 1 200 ? -3.597 9.784 7.838 1.00 63.94 200 ASP A CA 1
ATOM 1429 C C . ASP A 1 200 ? -3.263 11.069 7.092 1.00 63.94 200 ASP A C 1
ATOM 1431 O O . ASP A 1 200 ? -2.624 11.980 7.627 1.00 63.94 200 ASP A O 1
ATOM 1435 N N . ARG A 1 201 ? -3.741 11.149 5.856 1.00 62.19 201 ARG A N 1
ATOM 1436 C CA . ARG A 1 201 ? -3.720 12.375 5.075 1.00 62.19 201 ARG A CA 1
ATOM 1437 C C . ARG A 1 201 ? -5.160 12.747 4.793 1.00 62.19 201 ARG A C 1
ATOM 1439 O O . ARG A 1 201 ? -5.946 11.900 4.374 1.00 62.19 201 ARG A O 1
ATOM 1446 N N . SER A 1 202 ? -5.528 13.987 5.103 1.00 50.06 202 SER A N 1
ATOM 1447 C CA . SER A 1 202 ? -6.878 14.475 4.838 1.00 50.06 202 SER A CA 1
ATOM 1448 C C . SER A 1 202 ? -7.162 14.343 3.339 1.00 50.06 202 SER A C 1
ATOM 1450 O O . SER A 1 202 ? -6.318 14.669 2.506 1.00 50.06 202 SER A O 1
ATOM 1452 N N . GLY A 1 203 ? -8.335 13.803 3.000 1.00 48.72 203 GLY A N 1
ATOM 1453 C CA . GLY A 1 203 ? -8.685 13.297 1.665 1.00 48.72 203 GLY A CA 1
ATOM 1454 C C . GLY A 1 203 ? -8.839 14.326 0.544 1.00 48.72 203 GLY A C 1
ATOM 1455 O O . GLY A 1 203 ? -9.602 14.086 -0.381 1.00 48.72 203 GLY A O 1
ATOM 1456 N N . ASN A 1 204 ? -8.123 15.448 0.607 1.00 46.16 204 ASN A N 1
ATOM 1457 C CA . ASN A 1 204 ? -8.154 16.518 -0.387 1.00 46.16 204 ASN A CA 1
ATOM 1458 C C . ASN A 1 204 ? -6.805 16.798 -1.054 1.00 46.16 204 ASN A C 1
ATOM 1460 O O . ASN A 1 204 ? -6.707 17.754 -1.820 1.00 46.16 204 ASN A O 1
ATOM 1464 N N . VAL A 1 205 ? -5.776 15.972 -0.847 1.00 50.66 205 VAL A N 1
ATOM 1465 C CA . VAL A 1 205 ? -4.537 16.091 -1.633 1.00 50.66 205 VAL A CA 1
ATOM 1466 C C . VAL A 1 205 ? -4.696 15.354 -2.970 1.00 50.66 205 VAL A C 1
ATOM 1468 O O . VAL A 1 205 ? -4.014 14.390 -3.299 1.00 50.66 205 VAL A O 1
ATOM 1471 N N . SER A 1 206 ? -5.699 15.782 -3.734 1.00 46.66 206 SER A N 1
ATOM 1472 C CA . SER A 1 206 ? -5.957 15.284 -5.079 1.00 46.66 206 SER A CA 1
ATOM 1473 C C . SER A 1 206 ? -5.018 15.997 -6.051 1.00 46.66 206 SER A C 1
ATOM 1475 O O . SER A 1 206 ? -5.026 17.224 -6.140 1.00 46.66 206 SER A O 1
ATOM 1477 N N . GLY A 1 207 ? -4.198 15.238 -6.778 1.00 51.84 207 GLY A N 1
ATOM 1478 C CA . GLY A 1 207 ? -3.534 15.737 -7.986 1.00 51.84 207 GLY A CA 1
ATOM 1479 C C . GLY A 1 207 ? -2.056 16.109 -7.874 1.00 51.84 207 GLY A C 1
ATOM 1480 O O . GLY A 1 207 ? -1.486 16.549 -8.872 1.00 51.84 207 GLY A O 1
ATOM 1481 N N . THR A 1 208 ? -1.385 15.898 -6.736 1.00 60.25 208 THR A N 1
ATOM 1482 C CA . THR A 1 208 ? 0.088 15.931 -6.742 1.00 60.25 208 THR A CA 1
ATOM 1483 C C . THR A 1 208 ? 0.624 14.571 -7.190 1.00 60.25 208 THR A C 1
ATOM 1485 O O . THR A 1 208 ? 0.113 13.527 -6.784 1.00 60.25 208 THR A O 1
ATOM 1488 N N . LYS A 1 209 ? 1.685 14.547 -8.011 1.00 62.28 209 LYS A N 1
ATOM 1489 C CA . LYS A 1 209 ? 2.336 13.287 -8.430 1.00 62.28 209 LYS A CA 1
ATOM 1490 C C . LYS A 1 209 ? 2.766 12.415 -7.239 1.00 62.28 209 LYS A C 1
ATOM 1492 O O . LYS A 1 209 ? 2.946 11.214 -7.394 1.00 62.28 209 LYS A O 1
ATOM 1497 N N . PHE A 1 210 ? 2.923 13.010 -6.056 1.00 67.12 210 PHE A N 1
ATOM 1498 C CA . PHE A 1 210 ? 3.372 12.352 -4.831 1.00 67.12 210 PHE A CA 1
ATOM 1499 C C . PHE A 1 210 ? 2.303 11.490 -4.141 1.00 67.12 210 PHE A C 1
ATOM 1501 O O . PHE A 1 210 ? 2.653 10.735 -3.233 1.00 67.12 210 PHE A O 1
ATOM 1508 N N . GLU A 1 211 ? 1.038 11.572 -4.560 1.00 79.06 211 GLU A N 1
ATOM 1509 C CA . GLU A 1 211 ? -0.111 10.845 -3.985 1.00 79.06 211 GLU A CA 1
ATOM 1510 C C . GLU A 1 211 ? -1.019 10.265 -5.073 1.00 79.06 211 GLU A C 1
ATOM 1512 O O . GLU A 1 211 ? -2.245 10.227 -4.945 1.00 79.06 211 GLU A O 1
ATOM 1517 N N . ALA A 1 212 ? -0.404 9.828 -6.170 1.00 85.94 212 ALA A N 1
ATOM 1518 C CA . ALA A 1 212 ? -1.112 9.204 -7.268 1.00 85.94 212 ALA A CA 1
ATOM 1519 C C . ALA A 1 212 ? -0.366 7.983 -7.807 1.00 85.94 212 ALA A C 1
ATOM 1521 O O . ALA A 1 212 ? 0.867 7.952 -7.841 1.00 85.94 212 ALA A O 1
ATOM 1522 N N . ILE A 1 213 ? -1.134 7.008 -8.282 1.00 91.62 213 ILE A N 1
ATOM 1523 C CA . ILE A 1 213 ? -0.671 5.997 -9.228 1.00 91.62 213 ILE A CA 1
ATOM 1524 C C . ILE A 1 213 ? -0.934 6.530 -10.633 1.00 91.62 213 ILE A C 1
ATOM 1526 O O . ILE A 1 213 ? -2.054 6.941 -10.948 1.00 91.62 213 ILE A O 1
ATOM 1530 N N . THR A 1 214 ? 0.083 6.507 -11.486 1.00 91.31 214 THR A N 1
ATOM 1531 C CA . THR A 1 214 ? -0.035 6.862 -12.900 1.00 91.31 214 THR A CA 1
ATOM 1532 C C . THR A 1 214 ? 0.595 5.781 -13.771 1.00 91.31 214 THR A C 1
ATOM 1534 O O . THR A 1 214 ? 1.554 5.115 -13.389 1.00 91.31 214 THR A O 1
ATOM 1537 N N . ASN A 1 215 ? 0.041 5.600 -14.971 1.00 93.19 215 ASN A N 1
ATOM 1538 C CA . ASN A 1 215 ? 0.547 4.671 -15.980 1.00 93.19 215 ASN A CA 1
ATOM 1539 C C . ASN A 1 215 ? 1.068 5.476 -17.180 1.00 93.19 215 ASN A C 1
ATOM 1541 O O . ASN A 1 215 ? 0.373 5.597 -18.191 1.00 93.19 215 ASN A O 1
ATOM 1545 N N . PRO A 1 216 ? 2.254 6.099 -17.059 1.00 88.44 216 PRO A N 1
ATOM 1546 C CA . PRO A 1 216 ? 2.787 6.974 -18.100 1.00 88.44 216 PRO A CA 1
ATOM 1547 C C . PRO A 1 216 ? 3.051 6.261 -19.427 1.00 88.44 216 PRO A C 1
ATOM 1549 O O . PRO A 1 216 ? 3.046 6.913 -20.466 1.00 88.44 216 PRO A O 1
ATOM 1552 N N . GLY A 1 217 ? 3.272 4.945 -19.406 1.00 89.94 217 GLY A N 1
ATOM 1553 C CA . GLY A 1 217 ? 3.434 4.150 -20.621 1.00 89.94 217 GLY A CA 1
ATOM 1554 C C . GLY A 1 217 ? 2.122 3.718 -21.281 1.00 89.94 217 GLY A C 1
ATOM 1555 O O . GLY A 1 217 ? 2.161 3.162 -22.373 1.00 89.94 217 GLY A O 1
ATOM 1556 N N . GLY A 1 218 ? 0.966 3.957 -20.649 1.00 92.94 218 GLY A N 1
ATOM 1557 C CA . GLY A 1 218 ? -0.340 3.571 -21.193 1.00 92.94 218 GLY A CA 1
ATOM 1558 C C . GLY A 1 218 ? -0.526 2.056 -21.353 1.00 92.94 218 GLY A C 1
ATOM 1559 O O . GLY A 1 218 ? -1.287 1.623 -22.215 1.00 92.94 218 GLY A O 1
ATOM 1560 N N . PHE A 1 219 ? 0.174 1.239 -20.560 1.00 96.50 219 PHE A N 1
ATOM 1561 C CA . PHE A 1 219 ? 0.139 -0.221 -20.682 1.00 96.50 219 PHE A CA 1
ATOM 1562 C C . PHE A 1 219 ? -1.182 -0.799 -20.156 1.00 96.50 219 PHE A C 1
ATOM 1564 O O . PHE A 1 219 ? -1.512 -0.609 -18.988 1.00 96.50 219 PHE A O 1
ATOM 1571 N N . ALA A 1 220 ? -1.915 -1.556 -20.975 1.00 95.62 220 ALA A N 1
ATOM 1572 C CA . ALA A 1 220 ? -3.181 -2.180 -20.564 1.00 95.62 220 ALA A CA 1
ATOM 1573 C C . ALA A 1 220 ? -3.023 -3.255 -19.464 1.00 95.62 220 ALA A C 1
ATOM 1575 O O . ALA A 1 220 ? -3.989 -3.607 -18.794 1.00 95.62 220 ALA A O 1
ATOM 1576 N N . THR A 1 221 ? -1.800 -3.744 -19.257 1.00 95.88 221 THR A N 1
ATOM 1577 C CA . THR A 1 221 ? -1.412 -4.711 -18.218 1.00 95.88 221 THR A CA 1
ATOM 1578 C C . THR A 1 221 ? -1.454 -4.124 -16.802 1.00 95.88 221 THR A C 1
ATOM 1580 O O . THR A 1 221 ? -1.510 -4.873 -15.828 1.00 95.88 221 THR A O 1
ATOM 1583 N N . PHE A 1 222 ? -1.476 -2.790 -16.672 1.00 96.88 222 PHE A N 1
ATOM 1584 C CA . PHE A 1 222 ? -1.725 -2.084 -15.417 1.00 96.88 222 PHE A CA 1
ATOM 1585 C C . PHE A 1 222 ? -3.115 -1.451 -15.432 1.00 96.88 222 PHE A C 1
ATOM 1587 O O . PHE A 1 222 ? -3.338 -0.407 -16.053 1.00 96.88 222 PHE A O 1
ATOM 1594 N N . THR A 1 223 ? -4.047 -2.031 -14.682 1.00 97.19 223 THR A N 1
ATOM 1595 C CA . THR A 1 223 ? -5.374 -1.437 -14.482 1.00 97.19 223 THR A CA 1
ATOM 1596 C C . THR A 1 223 ? -5.388 -0.647 -13.180 1.00 97.19 223 THR A C 1
ATOM 1598 O O . THR A 1 223 ? -5.381 -1.220 -12.093 1.00 97.19 223 THR A O 1
ATOM 1601 N N . ILE A 1 224 ? -5.413 0.684 -13.268 1.00 95.50 224 ILE A N 1
ATOM 1602 C CA . ILE A 1 224 ? -5.515 1.555 -12.090 1.00 95.50 224 ILE A CA 1
ATOM 1603 C C . ILE A 1 224 ? -6.971 1.567 -11.615 1.00 95.50 224 ILE A C 1
ATOM 1605 O O . ILE A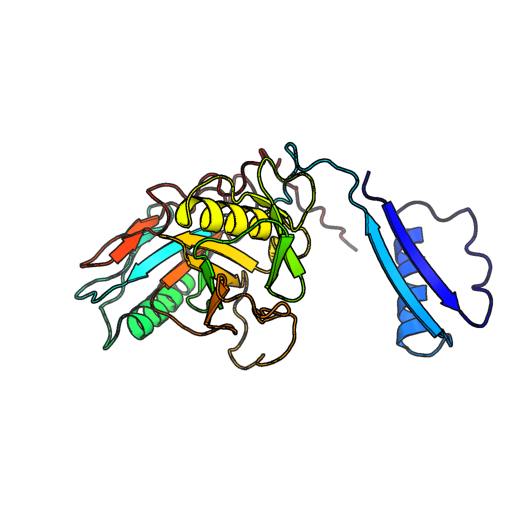 1 224 ? -7.807 2.282 -12.162 1.00 95.50 224 ILE A O 1
ATOM 1609 N N . ASN A 1 225 ? -7.286 0.781 -10.584 1.00 94.44 225 ASN A N 1
ATOM 1610 C CA . ASN A 1 225 ? -8.633 0.741 -10.005 1.00 94.44 225 ASN A CA 1
ATOM 1611 C C . ASN A 1 225 ? -8.926 1.994 -9.169 1.00 94.44 225 ASN A C 1
ATOM 1613 O O . ASN A 1 225 ? -10.074 2.413 -9.032 1.00 94.44 225 ASN A O 1
ATOM 1617 N N . THR A 1 226 ? -7.898 2.566 -8.539 1.00 92.50 226 THR A N 1
ATOM 1618 C CA . THR A 1 226 ? -8.028 3.759 -7.697 1.00 92.50 226 THR A CA 1
ATOM 1619 C C . THR A 1 226 ? -6.720 4.542 -7.736 1.00 92.50 226 THR A C 1
ATOM 1621 O O . THR A 1 226 ? -5.733 4.137 -7.123 1.00 92.50 226 THR A O 1
ATOM 1624 N N . ALA A 1 227 ? -6.711 5.654 -8.477 1.00 90.44 227 ALA A N 1
ATOM 1625 C CA . ALA A 1 227 ? -5.495 6.419 -8.755 1.00 90.44 227 ALA A CA 1
ATOM 1626 C C . ALA A 1 227 ? -5.006 7.258 -7.567 1.00 90.44 227 ALA A C 1
ATOM 1628 O O . ALA A 1 227 ? -3.807 7.452 -7.434 1.00 90.44 227 ALA A O 1
ATOM 1629 N N . VAL A 1 228 ? -5.912 7.740 -6.713 1.00 89.75 228 VAL A N 1
ATOM 1630 C CA . VAL A 1 228 ? -5.609 8.600 -5.554 1.00 89.75 228 VAL A CA 1
ATOM 1631 C C . VAL A 1 228 ? -6.127 7.971 -4.266 1.00 89.75 228 VAL A C 1
ATOM 1633 O O . VAL A 1 228 ? -6.999 7.102 -4.303 1.00 89.75 228 VAL A O 1
ATOM 1636 N N . LEU A 1 229 ? -5.612 8.405 -3.117 1.00 88.19 229 LEU A N 1
ATOM 1637 C CA . LEU A 1 229 ? -6.037 7.902 -1.809 1.00 88.19 229 LEU A CA 1
ATOM 1638 C C . LEU A 1 229 ? -7.554 8.035 -1.621 1.00 88.19 229 LEU A C 1
ATOM 1640 O O . LEU A 1 229 ? -8.078 9.128 -1.431 1.00 88.19 229 LEU A O 1
ATOM 1644 N N . THR A 1 230 ? -8.250 6.900 -1.649 1.00 89.25 230 THR A N 1
ATOM 1645 C CA . THR A 1 230 ? -9.711 6.840 -1.535 1.00 89.25 230 THR A CA 1
ATOM 1646 C C . THR A 1 230 ? -10.093 5.798 -0.496 1.00 89.25 230 THR A C 1
ATOM 1648 O O . THR A 1 230 ? -9.512 4.709 -0.466 1.00 89.25 230 THR A O 1
ATOM 1651 N N . ALA A 1 231 ? -11.068 6.125 0.354 1.00 90.50 231 ALA A N 1
ATOM 1652 C CA . ALA A 1 231 ? -11.603 5.187 1.333 1.00 90.50 231 ALA A CA 1
ATOM 1653 C C . ALA A 1 231 ? -12.178 3.938 0.639 1.00 90.50 231 ALA A C 1
ATOM 1655 O O . ALA A 1 231 ? -12.881 4.034 -0.370 1.00 90.50 231 ALA A O 1
ATOM 1656 N N . GLY A 1 232 ? -11.874 2.760 1.175 1.00 91.69 232 GLY A N 1
ATOM 1657 C CA . GLY A 1 232 ? -12.351 1.481 0.660 1.00 91.69 232 GLY A CA 1
ATOM 1658 C C . GLY A 1 232 ? -12.767 0.505 1.751 1.00 91.69 232 GLY A C 1
ATOM 1659 O O . GLY A 1 232 ? -12.732 0.815 2.937 1.00 91.69 232 GLY A O 1
ATOM 1660 N N . ALA A 1 233 ? -13.127 -0.701 1.318 1.00 92.31 233 ALA A N 1
ATOM 1661 C CA . ALA A 1 233 ? -13.508 -1.828 2.170 1.00 92.31 233 ALA A CA 1
ATOM 1662 C C . ALA A 1 233 ? -12.309 -2.586 2.781 1.00 92.31 233 ALA A C 1
ATOM 1664 O O . ALA A 1 233 ? -12.483 -3.630 3.406 1.00 92.31 233 ALA A O 1
ATOM 1665 N N . VAL A 1 234 ? -11.083 -2.092 2.579 1.00 91.56 234 VAL A N 1
ATOM 1666 C CA . VAL A 1 234 ? -9.860 -2.711 3.096 1.00 91.56 234 VAL A CA 1
ATOM 1667 C C . VAL A 1 234 ? -9.268 -1.822 4.177 1.00 91.56 234 VAL A C 1
ATOM 1669 O O . VAL A 1 234 ? -8.905 -0.678 3.916 1.00 91.56 234 VAL A O 1
ATOM 1672 N N . THR A 1 235 ? -9.145 -2.373 5.381 1.00 90.88 235 THR A N 1
ATOM 1673 C CA . THR A 1 235 ? -8.562 -1.711 6.550 1.00 90.88 235 THR A CA 1
ATOM 1674 C C . THR A 1 235 ? -7.120 -2.158 6.711 1.00 90.88 235 THR A C 1
ATOM 1676 O O . THR A 1 235 ? -6.882 -3.299 7.101 1.00 90.88 235 THR A O 1
ATOM 1679 N N . ALA A 1 236 ? -6.162 -1.277 6.445 1.00 88.94 236 ALA A N 1
ATOM 1680 C CA . ALA A 1 236 ? -4.765 -1.492 6.783 1.00 88.94 236 ALA A CA 1
ATOM 1681 C C . ALA A 1 236 ? -4.508 -1.185 8.261 1.00 88.94 236 ALA A C 1
ATOM 1683 O O . ALA A 1 236 ? -4.976 -0.178 8.792 1.00 88.94 236 ALA A O 1
ATOM 1684 N N . VAL A 1 237 ? -3.721 -2.043 8.900 1.00 85.25 237 VAL A N 1
ATOM 1685 C CA . VAL A 1 237 ? -3.187 -1.889 10.253 1.00 85.25 237 VAL A CA 1
ATOM 1686 C C . VAL A 1 237 ? -1.672 -1.841 10.130 1.00 85.25 237 VAL A C 1
ATOM 1688 O O . VAL A 1 237 ? -1.059 -2.768 9.602 1.00 85.25 237 VAL A O 1
ATOM 1691 N N . ILE A 1 238 ? -1.074 -0.746 10.584 1.00 83.31 238 ILE A N 1
ATOM 1692 C CA . ILE A 1 238 ? 0.337 -0.420 10.372 1.00 83.31 238 ILE A CA 1
ATOM 1693 C C . ILE A 1 238 ? 0.993 -0.227 11.736 1.00 83.31 238 ILE A C 1
ATOM 1695 O O . ILE A 1 238 ? 0.458 0.485 12.584 1.00 83.31 238 ILE A O 1
ATOM 1699 N N . ALA A 1 239 ? 2.146 -0.847 11.963 1.00 76.88 239 ALA A N 1
ATOM 1700 C CA . ALA A 1 239 ? 2.901 -0.666 13.198 1.00 76.88 239 ALA A CA 1
ATOM 1701 C C . ALA A 1 239 ? 3.331 0.799 13.387 1.00 76.88 239 ALA A C 1
ATOM 1703 O O . ALA A 1 239 ? 3.716 1.474 12.433 1.00 76.88 239 ALA A O 1
ATOM 1704 N N . ALA A 1 240 ? 3.295 1.288 14.626 1.00 72.19 240 ALA A N 1
ATOM 1705 C CA . ALA A 1 240 ? 3.660 2.668 14.946 1.00 72.19 240 ALA A CA 1
ATOM 1706 C C . ALA A 1 240 ? 5.179 2.928 14.884 1.00 72.19 240 ALA A C 1
ATOM 1708 O O . ALA A 1 240 ? 5.596 4.067 14.689 1.00 72.19 240 ALA A O 1
ATOM 1709 N N . VAL A 1 241 ? 6.008 1.889 15.046 1.00 64.94 241 VAL A N 1
ATOM 1710 C CA . VAL A 1 241 ? 7.479 1.979 15.053 1.00 64.94 241 VAL A CA 1
ATOM 1711 C C . VAL A 1 241 ? 8.070 0.834 14.212 1.00 64.94 241 VAL A C 1
ATOM 1713 O O . VAL A 1 241 ? 7.540 -0.273 14.276 1.00 64.94 241 VAL A O 1
ATOM 1716 N N . PRO A 1 242 ? 9.137 1.049 13.419 1.00 58.69 242 PRO A N 1
ATOM 1717 C CA . PRO A 1 242 ? 9.889 -0.038 12.776 1.00 58.69 242 PRO A CA 1
ATOM 1718 C C . PRO A 1 242 ? 10.652 -0.929 13.786 1.00 58.69 242 PRO A C 1
ATOM 1720 O O . PRO A 1 242 ? 11.046 -0.462 14.851 1.00 58.69 242 PRO A O 1
ATOM 1723 N N . GLY A 1 243 ? 10.933 -2.191 13.438 1.00 49.09 243 GLY A N 1
ATOM 1724 C CA . GLY A 1 243 ? 11.743 -3.120 14.258 1.00 49.09 243 GLY A CA 1
ATOM 1725 C C . GLY A 1 243 ? 10.937 -4.013 15.215 1.00 49.09 243 GLY A C 1
ATOM 1726 O O . GLY A 1 243 ? 9.714 -4.034 15.144 1.00 49.09 243 GLY A O 1
ATOM 1727 N N . ASP A 1 244 ? 11.612 -4.751 16.109 1.00 39.28 244 ASP A N 1
ATOM 1728 C CA . ASP A 1 244 ? 11.052 -5.870 16.909 1.00 39.28 244 ASP A CA 1
ATOM 1729 C C . ASP A 1 244 ? 9.901 -5.516 17.868 1.00 39.28 244 ASP A C 1
ATOM 1731 O O . ASP A 1 244 ? 9.150 -6.386 18.296 1.00 39.28 244 ASP A O 1
ATOM 1735 N N . ILE A 1 245 ? 9.726 -4.240 18.208 1.00 39.78 245 ILE A N 1
ATOM 1736 C CA . ILE A 1 245 ? 8.570 -3.771 18.993 1.00 39.78 245 ILE A CA 1
ATOM 1737 C C . ILE A 1 245 ? 7.356 -3.509 18.072 1.00 39.78 245 ILE A C 1
ATOM 1739 O O . ILE A 1 245 ? 6.209 -3.541 18.514 1.00 39.78 245 ILE A O 1
ATOM 1743 N N . GLY A 1 246 ? 7.598 -3.299 16.776 1.00 43.41 246 GLY A N 1
ATOM 1744 C CA . GLY A 1 246 ? 6.604 -3.134 15.714 1.00 43.41 246 GLY A CA 1
ATOM 1745 C C . GLY A 1 246 ? 6.398 -4.358 14.817 1.00 43.41 246 GLY A C 1
ATOM 1746 O O . GLY A 1 246 ? 5.696 -4.255 13.813 1.00 43.41 246 GLY A O 1
ATOM 1747 N N . THR A 1 247 ? 6.983 -5.514 15.145 1.00 47.69 247 THR A N 1
ATOM 1748 C CA . THR A 1 247 ? 6.876 -6.760 14.358 1.00 47.69 247 THR A CA 1
ATOM 1749 C C . THR A 1 247 ? 5.600 -7.558 14.616 1.00 47.69 247 THR A C 1
ATOM 1751 O O . THR A 1 247 ? 5.348 -8.539 13.919 1.00 47.69 247 THR A O 1
ATOM 1754 N N . GLU A 1 248 ? 4.747 -7.154 15.560 1.00 50.16 248 GLU A N 1
ATOM 1755 C CA . GLU A 1 248 ? 3.548 -7.920 15.909 1.00 50.16 248 GLU A CA 1
ATOM 1756 C C . GLU A 1 248 ? 2.242 -7.226 15.498 1.00 50.16 248 GLU A C 1
ATOM 1758 O O . GLU A 1 248 ? 1.349 -6.993 16.312 1.00 50.16 248 GLU A O 1
ATOM 1763 N N . VAL A 1 249 ? 2.064 -6.964 14.197 1.00 57.75 249 VAL A N 1
ATOM 1764 C CA . VAL A 1 249 ? 0.703 -6.806 13.651 1.00 57.75 249 VAL A CA 1
ATOM 1765 C C . VAL A 1 249 ? 0.110 -8.207 13.440 1.00 57.75 249 VAL A C 1
ATOM 1767 O O . VAL A 1 249 ? -0.051 -8.698 12.326 1.00 57.75 249 VAL A O 1
ATOM 1770 N N . ARG A 1 250 ? -0.185 -8.916 14.535 1.00 61.22 250 ARG A N 1
ATOM 1771 C CA . ARG A 1 250 ? -1.007 -10.134 14.461 1.00 61.22 250 ARG A CA 1
ATOM 1772 C C . ARG A 1 250 ? -2.436 -9.705 14.246 1.00 61.22 250 ARG A C 1
ATOM 1774 O O . ARG A 1 250 ? -3.005 -9.075 15.132 1.00 61.22 250 ARG A O 1
ATOM 1781 N N . LEU A 1 251 ? -2.957 -10.024 13.071 1.00 64.62 251 LEU A N 1
ATOM 1782 C CA . LEU A 1 251 ? -4.292 -9.670 12.646 1.00 64.62 251 LEU A CA 1
ATOM 1783 C C . LEU A 1 251 ? -5.041 -10.949 12.288 1.00 64.62 251 LEU A C 1
ATOM 1785 O O . LEU A 1 251 ? -4.675 -11.643 11.343 1.00 64.62 251 LEU A O 1
ATOM 1789 N N . THR A 1 252 ? -6.099 -11.228 13.035 1.00 72.75 252 THR A N 1
ATOM 1790 C CA . THR A 1 252 ? -7.007 -12.342 12.748 1.00 72.75 252 THR A CA 1
ATOM 1791 C C . THR A 1 252 ? -8.350 -11.757 12.380 1.00 72.75 252 THR A C 1
ATOM 1793 O O . THR A 1 252 ? -8.880 -10.957 13.147 1.00 72.75 252 THR A O 1
ATOM 1796 N N . ALA A 1 253 ? -8.891 -12.133 11.223 1.00 75.56 253 ALA A N 1
ATOM 1797 C CA . ALA A 1 253 ? -10.215 -11.691 10.816 1.00 75.56 253 ALA A CA 1
ATOM 1798 C C . ALA A 1 253 ? -11.294 -12.224 11.768 1.00 75.56 253 ALA A C 1
ATOM 1800 O O . ALA A 1 253 ? -11.242 -13.366 12.221 1.00 75.56 253 ALA A O 1
ATOM 1801 N N . SER A 1 254 ? -12.272 -11.380 12.066 1.00 78.06 254 SER A N 1
ATOM 1802 C CA . SER A 1 254 ? -13.447 -11.709 12.861 1.00 78.06 254 SER A CA 1
ATOM 1803 C C . SER A 1 254 ? -14.680 -11.125 12.182 1.00 78.06 254 SER A C 1
ATOM 1805 O O . SER A 1 254 ? -14.656 -9.976 11.734 1.00 78.06 254 SER A O 1
ATOM 1807 N N . GLY A 1 255 ? -15.746 -11.921 12.108 1.00 78.06 255 GLY A N 1
ATOM 1808 C CA . GLY A 1 255 ? -16.991 -11.553 11.439 1.00 78.06 255 GLY A CA 1
ATOM 1809 C C . GLY A 1 255 ? -17.243 -12.311 10.140 1.00 78.06 255 GLY A C 1
ATOM 1810 O O . GLY A 1 255 ? -16.390 -13.044 9.640 1.00 78.06 255 GLY A O 1
ATOM 1811 N N . ILE A 1 256 ? -18.446 -12.133 9.596 1.00 82.12 256 ILE A N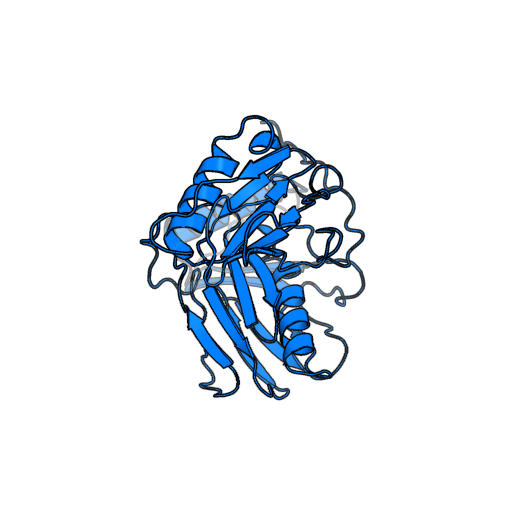 1
ATOM 1812 C CA . ILE A 1 256 ? -18.869 -12.762 8.341 1.00 82.12 256 ILE A CA 1
ATOM 1813 C C . ILE A 1 256 ? -18.222 -12.020 7.168 1.00 82.12 256 ILE A C 1
ATOM 1815 O O . ILE A 1 256 ? -18.284 -10.793 7.101 1.00 82.12 256 ILE A O 1
ATOM 1819 N N . ASN A 1 257 ? -17.618 -12.771 6.242 1.00 84.12 257 ASN A N 1
ATOM 1820 C CA . ASN A 1 257 ? -16.936 -12.266 5.043 1.00 84.12 257 ASN A CA 1
ATOM 1821 C C . ASN A 1 257 ? -15.867 -11.188 5.310 1.00 84.12 257 ASN A C 1
ATOM 1823 O O . ASN A 1 257 ? -15.626 -10.301 4.485 1.00 84.12 257 ASN A O 1
ATOM 1827 N N . VAL A 1 258 ? -15.206 -11.278 6.466 1.00 81.38 258 VAL A N 1
ATOM 1828 C CA . VAL A 1 258 ? -13.982 -10.534 6.763 1.00 81.38 258 VAL A CA 1
ATOM 1829 C C . VAL A 1 258 ? -12.805 -11.469 6.527 1.00 81.38 258 VAL A C 1
ATOM 1831 O O . VAL A 1 258 ? -12.759 -12.567 7.076 1.00 81.38 258 VAL A O 1
ATOM 1834 N N . THR A 1 259 ? -11.846 -11.044 5.710 1.00 84.00 259 THR A N 1
ATOM 1835 C CA . THR A 1 259 ? -10.674 -11.853 5.351 1.00 84.00 259 THR A CA 1
ATOM 1836 C C . THR A 1 259 ? -9.396 -11.110 5.705 1.00 84.00 259 THR A C 1
ATOM 1838 O O . THR A 1 259 ? -9.248 -9.929 5.389 1.00 84.00 259 THR A O 1
ATOM 1841 N N . ALA A 1 260 ? -8.445 -11.795 6.341 1.00 77.12 260 ALA A N 1
ATOM 1842 C CA . ALA A 1 260 ? -7.102 -11.258 6.513 1.00 77.12 260 ALA A CA 1
ATOM 1843 C C . ALA A 1 260 ? -6.370 -11.323 5.165 1.00 77.12 260 ALA A C 1
ATOM 1845 O O . ALA A 1 260 ? -6.205 -12.395 4.590 1.00 77.12 260 ALA A O 1
ATOM 1846 N N . VAL A 1 261 ? -5.943 -10.170 4.652 1.00 73.62 261 VAL A N 1
ATOM 1847 C CA . VAL A 1 261 ? -5.250 -10.056 3.356 1.00 73.62 261 VAL A CA 1
ATOM 1848 C C . VAL A 1 261 ? -3.841 -10.663 3.424 1.00 73.62 261 VAL A C 1
ATOM 1850 O O . VAL A 1 261 ? -3.314 -11.147 2.428 1.00 73.62 261 VAL A O 1
ATOM 1853 N N . THR A 1 262 ? -3.256 -10.699 4.621 1.00 64.44 262 THR A N 1
ATOM 1854 C CA . THR A 1 262 ? -2.017 -11.412 4.959 1.00 64.44 262 THR A CA 1
ATOM 1855 C C . THR A 1 262 ? -2.359 -12.629 5.814 1.00 64.44 262 THR A C 1
ATOM 1857 O O . THR A 1 262 ? -2.935 -12.480 6.890 1.00 64.44 262 THR A O 1
ATOM 1860 N N . ASN A 1 263 ? -2.011 -13.827 5.341 1.00 45.00 263 ASN A N 1
ATOM 1861 C CA . ASN A 1 263 ? -2.397 -15.115 5.923 1.00 45.00 263 ASN A CA 1
ATOM 1862 C C . ASN A 1 263 ? -1.693 -15.388 7.281 1.00 45.00 263 ASN A C 1
ATOM 1864 O O . ASN A 1 263 ? -0.717 -16.127 7.349 1.00 45.00 263 ASN A O 1
ATOM 1868 N N . GLY A 1 264 ? -2.164 -14.768 8.369 1.00 35.75 264 GLY A N 1
ATOM 1869 C CA . GLY A 1 264 ? -1.898 -15.201 9.752 1.00 35.75 264 GLY A CA 1
ATOM 1870 C C . GLY A 1 264 ? -0.725 -14.561 10.509 1.00 35.75 264 GLY A C 1
ATOM 1871 O O . GLY A 1 264 ? -0.711 -14.622 11.737 1.00 35.75 264 GLY A O 1
ATOM 1872 N N . THR A 1 265 ? 0.212 -13.873 9.853 1.00 37.97 265 THR A N 1
ATOM 1873 C CA . THR A 1 265 ? 1.299 -13.170 10.562 1.00 37.97 265 THR A CA 1
ATOM 1874 C C . THR A 1 265 ? 1.823 -12.014 9.720 1.00 37.97 265 THR A C 1
ATOM 1876 O O . THR A 1 265 ? 2.390 -12.235 8.658 1.00 37.97 265 THR A O 1
ATOM 1879 N N . ALA A 1 266 ? 1.720 -10.771 10.200 1.00 43.78 266 ALA A N 1
ATOM 1880 C CA . ALA A 1 266 ? 2.434 -9.632 9.608 1.00 43.78 266 ALA A CA 1
ATOM 1881 C C . ALA A 1 266 ? 3.928 -9.613 9.975 1.00 43.78 266 ALA A C 1
ATOM 1883 O O . ALA A 1 266 ? 4.532 -8.553 10.140 1.00 43.78 266 ALA A O 1
ATOM 1884 N N . GLY A 1 267 ? 4.526 -10.793 10.125 1.00 37.59 267 GLY A N 1
ATOM 1885 C CA . GLY A 1 267 ? 5.968 -10.928 10.142 1.00 37.59 267 GLY A CA 1
ATOM 1886 C C . GLY A 1 267 ? 6.443 -10.985 8.696 1.00 37.59 267 GLY A C 1
ATOM 1887 O O . GLY A 1 267 ? 6.027 -11.867 7.954 1.00 37.59 267 GLY A O 1
ATOM 1888 N N . PHE A 1 268 ? 7.344 -10.082 8.315 1.00 36.00 268 PHE A N 1
ATOM 1889 C CA . PHE A 1 268 ? 8.239 -10.260 7.162 1.00 36.00 268 PHE A CA 1
ATOM 1890 C C . PHE A 1 268 ? 7.719 -9.961 5.742 1.00 36.00 268 PHE A C 1
ATOM 1892 O O . PHE A 1 268 ? 8.224 -10.533 4.782 1.00 36.00 268 PHE A O 1
ATOM 1899 N N . LEU A 1 269 ? 6.862 -8.949 5.540 1.00 38.34 269 LEU A N 1
ATOM 1900 C CA . LEU A 1 269 ? 6.795 -8.270 4.221 1.00 38.34 269 LEU A CA 1
ATOM 1901 C C . LEU A 1 269 ? 7.875 -7.183 4.031 1.00 38.34 269 LEU A C 1
ATOM 1903 O O . LEU A 1 269 ? 7.788 -6.314 3.165 1.00 38.34 269 LEU A O 1
ATOM 1907 N N . GLY A 1 270 ? 8.941 -7.274 4.822 1.00 33.56 270 GLY A N 1
ATOM 1908 C CA . GLY A 1 270 ? 10.290 -6.934 4.405 1.00 33.56 270 GLY A CA 1
ATOM 1909 C C . GLY A 1 270 ? 11.173 -8.125 4.760 1.00 33.56 270 GLY A C 1
ATOM 1910 O O . GLY A 1 270 ? 11.495 -8.304 5.925 1.00 33.56 270 GLY A O 1
ATOM 1911 N N . LEU A 1 271 ? 11.566 -8.940 3.778 1.00 30.08 271 LEU A N 1
ATOM 1912 C CA . LEU A 1 271 ? 12.600 -9.983 3.918 1.00 30.08 271 LEU A CA 1
ATOM 1913 C C . LEU A 1 271 ? 14.004 -9.398 4.193 1.00 30.08 271 LEU A C 1
ATOM 1915 O O . LEU A 1 271 ? 15.010 -9.961 3.778 1.00 30.08 271 LEU A O 1
ATOM 1919 N N . ALA A 1 272 ? 14.091 -8.251 4.859 1.00 31.73 272 ALA A N 1
ATOM 1920 C CA . ALA A 1 272 ? 15.331 -7.808 5.450 1.00 31.73 272 ALA A CA 1
ATOM 1921 C C . ALA A 1 272 ? 15.228 -8.073 6.939 1.00 31.73 272 ALA A C 1
ATOM 1923 O O . ALA A 1 272 ? 14.348 -7.552 7.625 1.00 31.73 272 ALA A O 1
ATOM 1924 N N . THR A 1 273 ? 16.173 -8.857 7.427 1.00 28.72 273 THR A N 1
ATOM 1925 C CA . THR A 1 273 ? 16.660 -8.889 8.802 1.00 28.72 273 THR A CA 1
ATOM 1926 C C . THR A 1 273 ? 17.212 -7.495 9.162 1.00 28.72 273 THR A C 1
ATOM 1928 O O . THR A 1 273 ? 18.399 -7.307 9.403 1.00 28.72 273 THR A O 1
ATOM 1931 N N . GLY A 1 274 ? 16.364 -6.468 9.077 1.00 30.80 274 GLY A N 1
ATOM 1932 C CA . GLY A 1 274 ? 16.710 -5.071 9.270 1.00 30.80 274 GLY A CA 1
ATOM 1933 C C . GLY A 1 274 ? 16.783 -4.798 10.758 1.00 30.80 274 GLY A C 1
ATOM 1934 O O . GLY A 1 274 ? 15.751 -4.605 11.398 1.00 30.80 274 GLY A O 1
ATOM 1935 N N . GLY A 1 275 ? 18.004 -4.838 11.290 1.00 25.75 275 GLY A N 1
ATOM 1936 C CA . GLY A 1 275 ? 18.304 -4.531 12.681 1.00 25.75 275 GLY A CA 1
ATOM 1937 C C . GLY A 1 275 ? 17.629 -3.239 13.133 1.00 25.75 275 GLY A C 1
ATOM 1938 O O . GLY A 1 275 ? 17.546 -2.265 12.381 1.00 25.75 275 GLY A O 1
ATOM 1939 N N . GLY A 1 276 ? 17.126 -3.259 14.368 1.00 25.59 276 GLY A N 1
ATOM 1940 C CA . GLY A 1 276 ? 16.484 -2.112 14.990 1.00 25.59 276 GLY A CA 1
ATOM 1941 C C . GLY A 1 276 ? 17.356 -0.869 14.863 1.00 25.59 276 GLY A C 1
ATOM 1942 O O . GLY A 1 276 ? 18.461 -0.807 15.400 1.00 25.59 276 GLY A O 1
ATOM 1943 N N . ILE A 1 277 ? 16.853 0.135 14.151 1.00 31.56 277 ILE A N 1
ATOM 1944 C CA . ILE A 1 277 ? 17.422 1.473 14.221 1.00 31.56 277 ILE A CA 1
ATOM 1945 C C . ILE A 1 277 ? 16.974 2.034 15.565 1.00 31.56 277 ILE A C 1
ATOM 1947 O O . ILE A 1 277 ? 15.812 2.400 15.742 1.00 31.56 277 ILE A O 1
ATOM 1951 N N . LEU A 1 278 ? 17.888 2.066 16.535 1.00 26.38 278 LEU A N 1
ATOM 1952 C CA . LEU A 1 278 ? 17.731 2.940 17.689 1.00 26.38 278 LEU A CA 1
ATOM 1953 C C . LEU A 1 278 ? 17.529 4.361 17.139 1.00 26.38 278 LEU A C 1
ATOM 1955 O O . LEU A 1 278 ? 18.382 4.822 16.374 1.00 26.38 278 LEU A O 1
ATOM 1959 N N . PRO A 1 279 ? 16.435 5.067 17.476 1.00 28.66 279 PRO A N 1
ATOM 1960 C CA . PRO A 1 279 ? 16.326 6.472 17.131 1.00 28.66 279 PRO A CA 1
ATOM 1961 C C . PRO A 1 279 ? 17.482 7.208 17.814 1.00 28.66 279 PRO A C 1
ATOM 1963 O O . PRO A 1 279 ? 17.507 7.343 19.038 1.00 28.66 279 PRO A O 1
ATOM 1966 N N . GLN A 1 280 ? 18.464 7.671 17.037 1.00 26.31 280 GLN A N 1
ATOM 1967 C CA . GLN A 1 280 ? 19.400 8.675 17.525 1.00 26.31 280 GLN A CA 1
ATOM 1968 C C . GLN A 1 280 ? 18.615 9.974 17.685 1.00 26.31 280 GLN A C 1
ATOM 1970 O O . GLN A 1 280 ? 18.404 10.724 16.733 1.00 26.31 280 GLN A O 1
ATOM 1975 N N . PHE A 1 281 ? 18.161 10.222 18.910 1.00 24.75 281 PHE A N 1
ATOM 1976 C CA . PHE A 1 281 ? 17.797 11.559 19.339 1.00 24.75 281 PHE A CA 1
ATOM 1977 C C . PHE A 1 281 ? 19.069 12.405 19.312 1.00 24.75 281 PHE A C 1
ATOM 1979 O O . PHE A 1 281 ? 19.906 12.321 20.208 1.00 24.75 281 PHE A O 1
ATOM 1986 N N . LEU A 1 282 ? 19.218 13.220 18.270 1.00 26.52 282 LEU A N 1
ATOM 1987 C CA . LEU A 1 282 ? 20.026 14.425 18.377 1.00 26.52 282 LEU A CA 1
ATOM 1988 C C . LEU A 1 282 ? 19.231 15.378 19.267 1.00 26.52 282 LEU A C 1
ATOM 1990 O O . LEU A 1 282 ? 18.321 16.070 18.810 1.00 26.52 282 LEU A O 1
ATOM 1994 N N . LEU A 1 283 ? 19.516 15.313 20.566 1.00 23.75 283 LEU A N 1
ATOM 1995 C CA . LEU A 1 283 ? 19.136 16.377 21.481 1.00 23.75 283 LEU A CA 1
ATOM 1996 C C . LEU A 1 283 ? 19.849 17.671 21.040 1.00 23.75 283 LEU A C 1
ATOM 1998 O O . LEU A 1 283 ? 20.945 17.580 20.476 1.00 23.75 283 LEU A O 1
ATOM 2002 N N . PRO A 1 284 ? 19.215 18.840 21.237 1.00 37.28 284 PRO A N 1
ATOM 2003 C CA . PRO A 1 284 ? 19.835 20.135 20.962 1.00 37.28 284 PRO A CA 1
ATOM 2004 C C . PRO A 1 284 ? 21.150 20.338 21.722 1.00 37.28 284 PRO A C 1
ATOM 2006 O O . PRO A 1 284 ? 21.283 19.794 22.844 1.00 37.28 284 PRO A O 1
#

=== Feature glossary ===
Key to the feature types in this record:

Secondary structure (8-state, DSSP). Secondary structure is the local, repeating backbone conformation. DSSP classifies it into eight states by reading the hydrogen-bond network: three helix types (H, G, I), two β types (E, B), two non-regular types (T, S), and unstructured coil (-).

Backbone torsions (φ/ψ). Backbone dihedral angles. Every residue except chain termini has a φ (preceding-C → N → Cα → C) and a ψ (N → Cα → C → next-N). They are reported in degrees following the IUPAC sign convention. Secondary structure is essentially a statement about which (φ, ψ) basin each residue occupies.

Predicted aligned error. Predicted Aligned Error (PAE) is an AlphaFold confidence matrix: entry (i, j) is the expected error in the position of residue j, in ångströms, when the prediction is superimposed on the true structure at residue i. Low PAE within a block of residues means that block is internally rigid and well-predicted; high PAE between two blocks means their relative placement is uncertain even if each block individually is confident.

B-factor. B-factor (Debye–Waller factor) reflects atomic displacement in the crystal lattice. It is an experimental observable (units Å²), not a prediction; low values mean the atom is pinned down, high values mean it moves or is heterogeneous across the crystal.

Secondary structure (3-state, P-SEA). Three-state secondary structure (P-SEA) collapses the eight DSSP classes into helix (a), strand (b), and coil (c). P-SEA assigns these from Cα geometry alone — distances and angles — without requiring backbone oxygens, so it works on any Cα trace.

Sequence. Primary structure: the covalent order of the twenty standard amino acids along the backbone. Two proteins with the same sequence will (almost always) fold to the same structure; two with 30% identity often share a fold but not the details.

pLDDT. pLDDT is the predicted lDDT-Cα score: AlphaFold's confidence that the local environment of each residue (all inter-atomic distances within 15 Å) is correctly placed. It is a per-residue number between 0 and 100, with higher meaning more reliable.

InterPro / GO / CATH / organism. Functional annotations link the protein to curated databases. InterPro entries identify conserved domains and families by matching the sequence against member-database signatures (Pfam, PROSITE, CDD, …). Gene Ontology (GO) terms describe molecular function, biological process, and cellular component in a controlled vocabulary. CATH places the structure in a hierarchical fold classification (Class/Architecture/Topology/Homologous-superfamily). The organism is the source species.

Contact-map, Ramachandran, and PAE plots. Three diagnostic plots accompany the record. The Cα contact map visualizes the tertiary structure as a 2D adjacency matrix (8 Å cutoff, sequence-local contacts suppressed). The Ramachandran plot shows the distribution of backbone (φ, ψ) torsions, with points in the α and β basins reflecting secondary structure content. The PAE plot shows AlphaFold's inter-residue confidence as a color matrix.

mmCIF coordinates. The mmCIF table is the protein's shape written out atom by atom. For each backbone N, Cα, C, and carbonyl O, it records an (x, y, z) coordinate triple in Å plus the residue type, chain letter, and residue number.

Radius of gyration, Cα contacts, bounding box. Three whole-structure scalars: the radius of gyration (RMS distance of Cα from centroid, in Å), the count of Cα–Cα contacts (pairs closer than 8 Å and separated by more than four residues in sequence — i.e. tertiary, not local, contacts), and the bounding-box dimensions. Together they distinguish compact globular folds from extended fibres or disordered chains.

Foldseek 3Di. The Foldseek 3Di string encodes local tertiary geometry as a 20-letter alphabet — one character per residue — derived from the relative positions of nearby Cα atoms. Unlike the amino-acid sequence, 3Di is a direct function of the 3D structure, so two proteins with the same fold have similar 3Di strings even at low sequence identity.

Rendered structure images. Six rendered views show the 3D structure from the faces of a cube — i.e. along ±x, ±y, ±z. Rendering representation is drawn randomly per protein from cartoon (secondary-structure ribbons), sticks (backbone bonds), or molecular surface; coloring is either N→C rainbow (blue at the N-terminus through red at the C-terminus) or one color per chain.

Nearest PDB structures. The Foldseek neighbor list gives the closest experimentally determined structures in the PDB, ranked by structural alignment. TM-score near 1 means near-identical fold; near 0.3 means only rough topology match. This is how one finds what a novel AlphaFold prediction most resembles in the solved-structure universe.

Solvent-accessible surface area. SASA measures how much of the protein is reachable by solvent. It is computed by rolling a water-sized probe over the atomic surface and summing the exposed area (Å²). Per-residue SASA distinguishes core (buried, low SASA) from surface (exposed, high SASA) residues; total SASA is a whole-molecule size measure.